Protein AF-A0A920RJD6-F1 (afdb_monomer)

Nearest PDB structures (foldseek):
  6iun-assembly2_A  TM=9.230E-01  e=9.326E-31  Cupriavidus necator H16
  7o1k-assembly1_A  TM=9.249E-01  e=5.250E-25  Mycobacterium tuberculosis H37Rv
  7o1k-assembly1_B  TM=8.890E-01  e=3.722E-25  Mycobacterium tuberculosis H37Rv
  7o4r-assembly1_B  TM=8.883E-01  e=5.560E-25  Mycobacterium tuberculosis H37Rv
  8oqs-assembly1_B  TM=8.920E-01  e=9.862E-25  Mycobacterium tuberculosis H37Rv

Mean predicted aligned error: 7.6 Å

pLDDT: mean 89.2, std 18.06, range [25.67, 98.81]

Structure (mmCIF, N/CA/C/O backbone):
data_AF-A0A920RJD6-F1
#
_entry.id   AF-A0A920RJD6-F1
#
loop_
_atom_site.group_PDB
_atom_site.id
_atom_site.type_symbol
_atom_site.label_atom_id
_atom_site.label_alt_id
_atom_site.label_comp_id
_atom_site.label_asym_id
_atom_site.label_entity_id
_atom_site.label_seq_id
_atom_site.pdbx_PDB_ins_code
_atom_site.Cartn_x
_atom_site.Cartn_y
_atom_site.Cartn_z
_atom_site.occupancy
_atom_site.B_iso_or_equiv
_atom_site.auth_seq_id
_atom_site.auth_comp_id
_atom_site.auth_asym_id
_atom_site.auth_atom_id
_atom_site.pdbx_PDB_model_num
ATOM 1 N N . MET A 1 1 ? 16.088 0.579 -26.380 1.00 77.88 1 MET A N 1
ATOM 2 C CA . MET A 1 1 ? 16.992 0.986 -27.480 1.00 77.88 1 MET A CA 1
ATOM 3 C C . MET A 1 1 ? 16.435 0.597 -28.848 1.00 77.88 1 MET A C 1
ATOM 5 O O . MET A 1 1 ? 16.202 1.497 -29.632 1.00 77.88 1 MET A O 1
ATOM 9 N N . ARG A 1 2 ? 16.043 -0.666 -29.091 1.00 91.25 2 ARG A N 1
ATOM 10 C CA . ARG A 1 2 ? 15.434 -1.117 -30.368 1.00 91.25 2 ARG A CA 1
ATOM 11 C C . ARG A 1 2 ? 14.303 -0.252 -30.956 1.00 91.25 2 ARG A C 1
ATOM 13 O O . ARG A 1 2 ? 14.226 -0.104 -32.166 1.00 91.25 2 ARG A O 1
ATOM 20 N N . ALA A 1 3 ? 13.413 0.295 -30.123 1.00 90.62 3 ALA A N 1
ATOM 21 C CA . ALA A 1 3 ? 12.348 1.183 -30.602 1.00 90.62 3 ALA A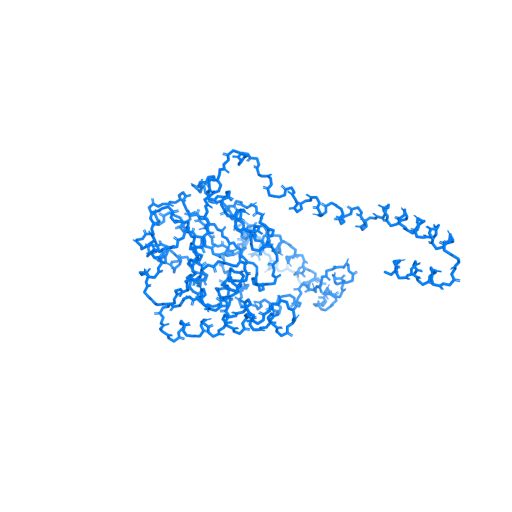 CA 1
ATOM 22 C C . ALA A 1 3 ? 12.900 2.513 -31.150 1.00 90.62 3 ALA A C 1
ATOM 24 O O . ALA A 1 3 ? 12.420 2.986 -32.170 1.00 90.62 3 ALA A O 1
ATOM 25 N N . LEU A 1 4 ? 13.939 3.070 -30.517 1.00 92.81 4 LEU A N 1
ATOM 26 C CA . LEU A 1 4 ? 14.611 4.288 -30.980 1.00 92.81 4 LEU A CA 1
ATOM 27 C C . LEU A 1 4 ? 15.362 4.031 -32.289 1.00 92.81 4 LEU A C 1
ATOM 29 O O . LEU A 1 4 ? 15.185 4.794 -33.227 1.00 92.81 4 LEU A O 1
ATOM 33 N N . GLU A 1 5 ? 16.089 2.911 -32.386 1.00 92.19 5 GLU A N 1
ATOM 34 C CA . GLU A 1 5 ? 16.733 2.467 -33.637 1.00 92.19 5 GLU A CA 1
ATOM 35 C C . GLU A 1 5 ? 15.710 2.357 -34.783 1.00 92.19 5 GLU A C 1
ATOM 37 O O . GLU A 1 5 ? 15.973 2.761 -35.913 1.00 92.19 5 GLU A O 1
ATOM 42 N N . SER A 1 6 ? 14.513 1.830 -34.494 1.00 93.69 6 SER A N 1
ATOM 43 C CA . SER A 1 6 ? 13.444 1.709 -35.489 1.00 93.69 6 SER A CA 1
ATOM 44 C C . SER A 1 6 ? 12.889 3.063 -35.934 1.00 93.69 6 SER A C 1
ATOM 46 O O . SER A 1 6 ? 12.559 3.215 -37.109 1.00 93.69 6 SER A O 1
ATOM 48 N N . ILE A 1 7 ? 12.780 4.029 -35.016 1.00 93.75 7 ILE A N 1
ATOM 49 C CA . ILE A 1 7 ? 12.338 5.399 -35.315 1.00 93.75 7 ILE A CA 1
ATOM 50 C C . ILE A 1 7 ? 13.398 6.122 -36.148 1.00 93.75 7 ILE A C 1
ATOM 52 O O . ILE A 1 7 ? 13.067 6.705 -37.173 1.00 93.75 7 ILE A O 1
ATOM 56 N N . GLU A 1 8 ? 14.667 6.042 -35.751 1.00 94.69 8 GLU A N 1
ATOM 57 C CA . GLU A 1 8 ? 15.791 6.659 -36.464 1.00 94.69 8 GLU A CA 1
ATOM 58 C C . GLU A 1 8 ? 15.904 6.139 -37.903 1.00 94.69 8 GLU A C 1
ATOM 60 O O . GLU A 1 8 ? 16.041 6.917 -38.851 1.00 94.69 8 GLU A O 1
ATOM 65 N N . TYR A 1 9 ? 15.739 4.828 -38.089 1.00 94.00 9 TYR A N 1
ATOM 66 C CA . TYR A 1 9 ? 15.661 4.239 -39.421 1.00 94.00 9 TYR A CA 1
ATOM 67 C C . TYR A 1 9 ? 14.462 4.781 -40.215 1.00 94.00 9 TYR A C 1
ATOM 69 O O . TYR A 1 9 ? 14.596 5.134 -41.382 1.00 94.00 9 TYR A O 1
ATOM 77 N N . GLY A 1 10 ? 13.294 4.907 -39.579 1.00 94.31 10 GLY A N 1
ATOM 78 C CA . GLY A 1 10 ? 12.094 5.451 -40.218 1.00 94.31 10 GLY A CA 1
ATOM 79 C C . GLY A 1 10 ? 12.218 6.918 -40.649 1.00 94.31 10 GLY A C 1
ATOM 80 O O . GLY A 1 10 ? 11.563 7.313 -41.606 1.00 94.31 10 GLY A O 1
ATOM 81 N N . LEU A 1 11 ? 13.064 7.715 -39.987 1.00 94.81 11 LEU A N 1
ATOM 82 C CA . LEU A 1 11 ? 13.327 9.112 -40.362 1.00 94.81 11 LEU A CA 1
ATOM 83 C C . LEU A 1 11 ? 14.226 9.252 -41.599 1.00 94.81 11 LEU A C 1
ATOM 85 O O . LEU A 1 11 ? 14.209 10.296 -42.247 1.00 94.81 11 LEU A O 1
ATOM 89 N N . SER A 1 12 ? 15.027 8.229 -41.904 1.00 93.38 12 SER A N 1
ATOM 90 C CA . SER A 1 12 ? 16.003 8.242 -43.002 1.00 93.38 12 SER A CA 1
ATOM 91 C C . SER A 1 12 ? 15.599 7.376 -44.201 1.00 93.38 12 SER A C 1
ATOM 93 O O . SER A 1 12 ? 16.137 7.563 -45.291 1.00 93.38 12 SER A O 1
ATOM 95 N N . ALA A 1 13 ? 14.651 6.454 -44.021 1.00 93.31 13 ALA A N 1
ATOM 96 C CA . ALA A 1 13 ? 14.151 5.556 -45.057 1.00 93.31 13 ALA A CA 1
ATOM 97 C C . ALA A 1 13 ? 12.818 6.031 -45.664 1.00 93.31 13 ALA A C 1
ATOM 99 O O . ALA A 1 13 ? 12.138 6.912 -45.134 1.00 93.31 13 ALA A O 1
ATOM 100 N N . SER A 1 14 ? 12.403 5.414 -46.775 1.00 96.50 14 SER A N 1
ATOM 101 C CA . SER A 1 14 ? 11.038 5.603 -47.279 1.00 96.50 14 SER A CA 1
ATOM 102 C C . SER A 1 14 ? 10.002 5.041 -46.296 1.00 96.50 14 SER A C 1
ATOM 104 O O . SER A 1 14 ? 10.291 4.146 -45.497 1.00 96.50 14 SER A O 1
ATOM 106 N N . PHE A 1 15 ? 8.756 5.513 -46.383 1.00 93.88 15 PHE A N 1
ATOM 107 C CA . PHE A 1 15 ? 7.671 5.046 -45.512 1.00 93.88 15 PHE A CA 1
ATOM 108 C C . PHE A 1 15 ? 7.494 3.515 -45.544 1.00 93.88 15 PHE A C 1
ATOM 110 O O . PHE A 1 15 ? 7.366 2.873 -44.501 1.00 93.88 15 PHE A O 1
ATOM 117 N N . GLU A 1 16 ? 7.548 2.906 -46.732 1.00 96.81 16 GLU A N 1
ATOM 118 C CA . GLU A 1 16 ? 7.411 1.452 -46.893 1.00 96.81 16 GLU A CA 1
ATOM 119 C C . GLU A 1 16 ? 8.583 0.668 -46.288 1.00 96.81 16 GLU A C 1
ATOM 121 O O . GLU A 1 16 ? 8.407 -0.439 -45.770 1.00 96.81 16 GLU A O 1
ATOM 126 N N . GLU A 1 17 ? 9.797 1.210 -46.354 1.00 95.50 17 GLU A N 1
ATOM 127 C CA . GLU A 1 17 ? 10.975 0.627 -45.707 1.00 95.50 17 GLU A CA 1
ATOM 128 C C . GLU A 1 17 ? 10.891 0.755 -44.188 1.00 95.50 17 GLU A C 1
ATOM 130 O O . GLU A 1 17 ? 11.138 -0.225 -43.482 1.00 95.50 17 GLU A O 1
ATOM 135 N N . GLY A 1 18 ? 10.457 1.915 -43.690 1.00 96.06 18 GLY A N 1
ATOM 136 C CA . GLY A 1 18 ? 10.203 2.151 -42.272 1.00 96.06 18 GLY A CA 1
ATOM 137 C C . GLY A 1 18 ? 9.220 1.135 -41.688 1.00 96.06 18 GLY A C 1
ATOM 138 O O . GLY A 1 18 ? 9.536 0.478 -40.695 1.00 96.06 18 GLY A O 1
ATOM 139 N N . LEU A 1 19 ? 8.078 0.915 -42.350 1.00 96.12 19 LEU A N 1
ATOM 140 C CA . LEU A 1 19 ? 7.088 -0.084 -41.927 1.00 96.12 19 LEU A CA 1
ATOM 141 C C . LEU A 1 19 ? 7.643 -1.515 -41.936 1.00 96.12 19 LEU A C 1
ATOM 143 O O . LEU A 1 19 ? 7.374 -2.301 -41.022 1.00 96.12 19 LEU A O 1
ATOM 147 N N . ARG A 1 20 ? 8.430 -1.881 -42.956 1.00 96.19 20 ARG A N 1
ATOM 148 C CA . ARG A 1 20 ? 9.066 -3.207 -43.019 1.00 96.19 20 ARG A CA 1
ATOM 149 C C . ARG A 1 20 ? 10.071 -3.405 -41.885 1.00 96.19 20 ARG A C 1
ATOM 151 O O . ARG A 1 20 ? 10.074 -4.471 -41.263 1.00 96.19 20 ARG A O 1
ATOM 158 N N . ASN A 1 21 ? 10.878 -2.390 -41.588 1.00 96.12 21 ASN A N 1
ATOM 159 C CA . ASN A 1 21 ? 11.820 -2.419 -40.474 1.00 96.12 21 ASN A CA 1
ATOM 160 C C . ASN A 1 21 ? 11.097 -2.517 -39.124 1.00 96.12 21 ASN A C 1
ATOM 162 O O . ASN A 1 21 ? 11.405 -3.407 -38.331 1.00 96.12 21 ASN A O 1
ATOM 166 N N . GLU A 1 22 ? 10.075 -1.691 -38.894 1.00 96.12 22 GLU A N 1
ATOM 167 C CA . GLU A 1 22 ? 9.270 -1.728 -37.669 1.00 96.12 22 GLU A CA 1
ATOM 168 C C . GLU A 1 22 ? 8.665 -3.121 -37.445 1.00 96.12 22 GLU A C 1
ATOM 170 O O . GLU A 1 22 ? 8.792 -3.706 -36.364 1.00 96.12 22 GLU A O 1
ATOM 175 N N . ARG A 1 23 ? 8.077 -3.713 -38.493 1.00 95.56 23 ARG A N 1
ATOM 176 C CA . ARG A 1 23 ? 7.534 -5.078 -38.462 1.00 95.56 23 ARG A CA 1
ATOM 177 C C . ARG A 1 23 ? 8.597 -6.098 -38.049 1.00 95.56 23 ARG A C 1
ATOM 179 O O . ARG A 1 23 ? 8.310 -6.977 -37.229 1.00 95.56 23 ARG A O 1
ATOM 186 N N . ALA A 1 24 ? 9.800 -6.012 -38.615 1.00 94.94 24 ALA A N 1
ATOM 187 C CA . ALA A 1 24 ? 10.898 -6.927 -38.316 1.00 94.94 24 ALA A CA 1
ATOM 188 C C . ALA A 1 24 ? 11.375 -6.782 -36.862 1.00 94.94 24 ALA A C 1
ATOM 190 O O . ALA A 1 24 ? 11.459 -7.780 -36.136 1.00 94.94 24 ALA A O 1
ATOM 191 N N . VAL A 1 25 ? 11.597 -5.545 -36.408 1.00 95.38 25 VAL A N 1
ATOM 192 C CA . VAL A 1 25 ? 11.991 -5.225 -35.028 1.00 95.38 25 VAL A CA 1
ATOM 193 C C . VAL A 1 25 ? 10.936 -5.722 -34.039 1.00 95.38 25 VAL A C 1
ATOM 195 O O . VAL A 1 25 ? 11.272 -6.412 -33.072 1.00 95.38 25 VAL A O 1
ATOM 198 N N . PHE A 1 26 ? 9.654 -5.462 -34.307 1.00 95.50 26 PHE A N 1
ATOM 199 C CA . PHE A 1 26 ? 8.541 -5.933 -33.485 1.00 95.50 26 PHE A CA 1
ATOM 200 C C . PHE A 1 26 ? 8.532 -7.460 -33.351 1.00 95.50 26 PHE A C 1
ATOM 202 O O . PHE A 1 26 ? 8.420 -7.988 -32.243 1.00 95.50 26 PHE A O 1
ATOM 209 N N . GLN A 1 27 ? 8.675 -8.197 -34.459 1.00 94.75 27 GLN A N 1
ATOM 210 C CA . GLN A 1 27 ? 8.683 -9.663 -34.418 1.00 94.75 27 GLN A CA 1
ATOM 211 C C . GLN A 1 27 ? 9.893 -10.220 -33.663 1.00 94.75 27 GLN A C 1
ATOM 213 O O . GLN A 1 27 ? 9.751 -11.225 -32.959 1.00 94.75 27 GLN A O 1
ATOM 218 N N . GLY A 1 28 ? 11.053 -9.567 -33.772 1.00 94.06 28 GLY A N 1
ATOM 219 C CA . GLY A 1 28 ? 12.241 -9.897 -32.988 1.00 94.06 28 GLY A CA 1
ATOM 220 C C . GLY A 1 28 ? 12.003 -9.707 -31.489 1.00 94.06 28 GLY A C 1
ATOM 221 O O . GLY A 1 28 ? 12.180 -10.643 -30.707 1.00 94.06 28 GLY A O 1
ATOM 222 N N . LEU A 1 29 ? 11.515 -8.529 -31.089 1.00 95.31 29 LEU A N 1
ATOM 223 C CA . LEU A 1 29 ? 11.207 -8.215 -29.692 1.00 95.31 29 LEU A CA 1
ATOM 224 C C . LEU A 1 29 ? 10.136 -9.141 -29.113 1.00 95.31 29 LEU A C 1
ATOM 226 O O . LEU A 1 29 ? 10.298 -9.639 -28.005 1.00 95.31 29 LEU A O 1
ATOM 230 N N . ARG A 1 30 ? 9.069 -9.443 -29.861 1.00 94.38 30 ARG A N 1
ATOM 231 C CA . ARG A 1 30 ? 7.966 -10.301 -29.396 1.00 94.38 30 ARG A CA 1
ATOM 232 C C . ARG A 1 30 ? 8.439 -11.679 -28.915 1.00 94.38 30 ARG A C 1
ATOM 234 O O . ARG A 1 30 ? 7.834 -12.244 -27.994 1.00 94.38 30 ARG A O 1
ATOM 241 N N . LYS A 1 31 ? 9.497 -12.210 -29.539 1.00 93.81 31 LYS A N 1
ATOM 242 C CA . LYS A 1 31 ? 10.099 -13.519 -29.243 1.00 93.81 31 LYS A CA 1
ATOM 243 C C . LYS A 1 31 ? 11.132 -13.482 -28.106 1.00 93.81 31 LYS A C 1
ATOM 245 O O . LYS A 1 31 ? 11.526 -14.549 -27.639 1.00 93.81 31 LYS A O 1
ATOM 250 N N . SER A 1 32 ? 11.558 -12.305 -27.641 1.00 95.19 32 SER A N 1
ATOM 251 C CA . SER A 1 32 ? 12.587 -12.191 -26.600 1.00 95.19 32 SER A CA 1
ATOM 252 C C . SER A 1 32 ? 12.123 -12.730 -25.240 1.00 95.19 32 SER A C 1
ATOM 254 O O . SER A 1 32 ? 10.923 -12.842 -24.957 1.00 95.19 32 SER A O 1
ATOM 256 N N . SER A 1 33 ? 13.075 -13.080 -24.369 1.00 95.06 33 SER A N 1
ATOM 257 C CA . SER A 1 33 ? 12.785 -13.472 -22.983 1.00 95.06 33 SER A CA 1
ATOM 258 C C . SER A 1 33 ? 12.146 -12.325 -22.202 1.00 95.06 33 SER A C 1
ATOM 260 O O . SER A 1 33 ? 11.140 -12.550 -21.535 1.00 95.06 33 SER A O 1
ATOM 262 N N . GLN A 1 34 ? 12.642 -11.095 -22.363 1.00 93.38 34 GLN A N 1
ATOM 263 C CA . GLN A 1 34 ? 12.105 -9.910 -21.692 1.00 93.38 34 GLN A CA 1
ATOM 264 C C . GLN A 1 34 ? 10.645 -9.662 -22.085 1.00 93.38 34 GLN A C 1
ATOM 266 O O . GLN A 1 34 ? 9.797 -9.453 -21.224 1.00 93.38 34 GLN A O 1
ATOM 271 N N . SER A 1 35 ? 10.315 -9.756 -23.378 1.00 95.31 35 SER A N 1
ATOM 272 C CA . SER A 1 35 ? 8.939 -9.555 -23.842 1.00 95.31 35 SER A CA 1
ATOM 273 C C . SER A 1 35 ? 7.995 -10.647 -23.327 1.00 95.31 35 SER A C 1
ATOM 275 O O . SER A 1 35 ? 6.858 -10.356 -22.960 1.00 95.31 35 SER A O 1
ATOM 277 N N . ARG A 1 36 ? 8.457 -11.904 -23.246 1.00 95.75 36 ARG A N 1
ATOM 278 C CA . ARG A 1 36 ? 7.692 -12.994 -22.615 1.00 95.75 36 ARG A CA 1
ATOM 279 C C . ARG A 1 36 ? 7.457 -12.736 -21.124 1.00 95.75 36 ARG A C 1
ATOM 281 O O . ARG A 1 36 ? 6.321 -12.871 -20.679 1.00 95.75 36 ARG A O 1
ATOM 288 N N . ALA A 1 37 ? 8.492 -12.333 -20.388 1.00 95.56 37 ALA A N 1
ATOM 289 C CA . ALA A 1 37 ? 8.414 -12.054 -18.955 1.00 95.56 37 ALA A CA 1
ATOM 290 C C . ALA A 1 37 ? 7.479 -10.873 -18.642 1.00 95.56 37 ALA A C 1
ATOM 292 O O . ALA A 1 37 ? 6.609 -10.994 -17.786 1.00 95.56 37 ALA A O 1
ATOM 293 N N . LEU A 1 38 ? 7.573 -9.770 -19.391 1.00 94.88 38 LEU A N 1
ATOM 294 C CA . LEU A 1 38 ? 6.698 -8.606 -19.204 1.00 94.88 38 LEU A CA 1
ATOM 295 C C . LEU A 1 38 ? 5.229 -8.923 -19.512 1.00 94.88 38 LEU A C 1
ATOM 297 O O . LEU A 1 38 ? 4.339 -8.483 -18.789 1.00 94.88 38 LEU A O 1
ATOM 301 N N . ARG A 1 39 ? 4.954 -9.736 -20.543 1.00 95.12 39 ARG A N 1
ATOM 302 C CA . ARG A 1 39 ? 3.589 -10.225 -20.796 1.00 95.12 39 ARG A CA 1
ATOM 303 C C . ARG A 1 39 ? 3.088 -11.109 -19.659 1.00 95.12 39 ARG A C 1
ATOM 305 O O . ARG A 1 39 ? 1.929 -10.990 -19.283 1.00 95.12 39 ARG A O 1
ATOM 312 N N . HIS A 1 40 ? 3.939 -11.980 -19.116 1.00 95.44 40 HIS A N 1
ATOM 313 C CA . HIS A 1 40 ? 3.581 -12.785 -17.951 1.00 95.44 40 HIS A CA 1
ATOM 314 C C . HIS A 1 40 ? 3.222 -11.897 -16.752 1.00 95.44 40 HIS A C 1
ATOM 316 O O . HIS A 1 40 ? 2.136 -12.066 -16.208 1.00 95.44 40 HIS A O 1
ATOM 322 N N . ALA A 1 41 ? 4.058 -10.910 -16.410 1.00 93.62 41 ALA A N 1
ATOM 323 C CA . ALA A 1 41 ? 3.786 -9.961 -15.327 1.00 93.62 41 ALA A CA 1
ATOM 324 C C . ALA A 1 41 ? 2.453 -9.221 -15.532 1.00 93.62 41 ALA A C 1
ATOM 326 O O . ALA A 1 41 ? 1.617 -9.177 -14.635 1.00 93.62 41 ALA A O 1
ATOM 327 N N . PHE A 1 42 ? 2.196 -8.742 -16.751 1.00 92.69 42 PHE A N 1
ATOM 328 C CA . PHE A 1 42 ? 0.940 -8.084 -17.111 1.00 92.69 42 PHE A CA 1
ATOM 329 C C . PHE A 1 42 ? -0.301 -8.970 -16.902 1.00 92.69 42 PHE A C 1
ATOM 331 O O . PHE A 1 42 ? -1.337 -8.499 -16.432 1.00 92.69 42 PHE A O 1
ATOM 338 N N . PHE A 1 43 ? -0.223 -10.260 -17.243 1.00 94.12 43 PHE A N 1
ATOM 339 C CA . PHE A 1 43 ? -1.322 -11.191 -16.982 1.00 94.12 43 PHE A CA 1
ATOM 340 C C . PHE A 1 43 ? -1.416 -11.587 -15.505 1.00 94.12 43 PHE A C 1
ATOM 342 O O . PHE A 1 43 ? -2.529 -11.739 -15.005 1.00 94.12 43 PHE A O 1
ATOM 349 N N . ALA A 1 44 ? -0.289 -11.704 -14.801 1.00 93.44 44 ALA A N 1
ATOM 350 C CA . ALA A 1 44 ? -0.246 -12.008 -13.373 1.00 93.44 44 ALA A CA 1
ATOM 351 C C . ALA A 1 44 ? -0.913 -10.903 -12.537 1.00 93.44 44 ALA A C 1
ATOM 353 O O . ALA A 1 44 ? -1.761 -11.206 -11.701 1.00 93.44 44 ALA A O 1
ATOM 354 N N . GLU A 1 45 ? -0.639 -9.628 -12.834 1.00 90.81 45 GLU A N 1
ATOM 355 C CA . GLU A 1 45 ? -1.289 -8.481 -12.176 1.00 90.81 45 GLU A CA 1
ATOM 356 C C . GLU A 1 45 ? -2.817 -8.490 -12.334 1.00 90.81 45 GLU A C 1
ATOM 358 O O . GLU A 1 45 ? -3.546 -8.045 -11.454 1.00 90.81 45 GLU A O 1
ATOM 363 N N . ARG A 1 46 ? -3.334 -9.028 -13.441 1.00 87.81 46 ARG A N 1
ATOM 364 C CA . ARG A 1 46 ? -4.784 -9.167 -13.661 1.00 87.81 46 ARG A CA 1
ATOM 365 C C . ARG A 1 46 ? -5.366 -10.411 -13.011 1.00 87.81 46 ARG A C 1
ATOM 367 O O . ARG A 1 46 ? -6.534 -10.414 -12.628 1.00 87.81 46 ARG A O 1
ATOM 374 N N . ALA A 1 47 ? -4.580 -11.480 -12.948 1.00 90.94 47 ALA A N 1
ATOM 375 C CA . ALA A 1 47 ? -4.988 -12.735 -12.343 1.00 90.94 47 ALA A CA 1
ATOM 376 C C . ALA A 1 47 ? -5.087 -12.616 -10.819 1.00 90.94 47 ALA A C 1
ATOM 378 O O . ALA A 1 47 ? -5.982 -13.218 -10.240 1.00 90.94 47 ALA A O 1
ATOM 379 N N . VAL A 1 48 ? -4.237 -11.804 -10.181 1.00 89.69 48 VAL A N 1
ATOM 380 C CA . VAL A 1 48 ? -4.178 -11.716 -8.712 1.00 89.69 48 VAL A CA 1
ATOM 381 C C . VAL A 1 48 ? -5.469 -11.200 -8.069 1.00 89.69 48 VAL A C 1
ATOM 383 O O . VAL A 1 48 ? -5.799 -11.582 -6.953 1.00 89.69 48 VAL A O 1
ATOM 386 N N . ALA A 1 49 ? -6.254 -10.402 -8.799 1.00 81.56 49 ALA A N 1
ATOM 387 C CA . ALA A 1 49 ? -7.556 -9.922 -8.340 1.00 81.56 49 ALA A CA 1
ATOM 388 C C . ALA A 1 49 ? -8.685 -10.969 -8.468 1.00 81.56 49 ALA A C 1
ATOM 390 O O . ALA A 1 49 ? -9.801 -10.716 -8.017 1.00 81.56 49 ALA A O 1
ATOM 391 N N . LYS A 1 50 ? -8.432 -12.115 -9.117 1.00 86.94 50 LYS A N 1
ATOM 392 C CA . LYS A 1 50 ? -9.405 -13.197 -9.323 1.00 86.94 50 LYS A CA 1
ATOM 393 C C . LYS A 1 50 ? -9.166 -14.295 -8.295 1.00 86.94 50 LYS A C 1
ATOM 395 O O . LYS A 1 50 ? -8.425 -15.242 -8.549 1.00 86.94 50 LYS A O 1
ATOM 400 N N . ILE A 1 51 ? -9.785 -14.146 -7.131 1.00 88.06 51 ILE A N 1
ATOM 401 C CA . ILE A 1 51 ? -9.607 -15.080 -6.019 1.00 88.06 51 ILE A CA 1
ATOM 402 C C . ILE A 1 51 ? -10.695 -16.156 -6.072 1.00 88.06 51 ILE A C 1
ATOM 404 O O . ILE A 1 51 ? -11.875 -15.797 -6.034 1.00 88.06 51 ILE A O 1
ATOM 408 N N . PRO A 1 52 ? -10.322 -17.449 -6.131 1.00 85.75 52 PRO A N 1
ATOM 409 C CA . PRO A 1 52 ? -11.288 -18.538 -6.062 1.00 85.75 52 PRO A CA 1
ATOM 410 C C . PRO A 1 52 ? -12.142 -18.457 -4.791 1.00 85.75 52 PRO A C 1
ATOM 412 O O . PRO A 1 52 ? -11.605 -18.290 -3.694 1.00 85.75 52 PRO A O 1
ATOM 415 N N . GLY A 1 53 ? -13.460 -18.590 -4.927 1.00 83.75 53 GLY A N 1
ATOM 416 C CA . GLY A 1 53 ? -14.409 -18.534 -3.810 1.00 83.75 53 GLY A CA 1
ATOM 417 C C . GLY A 1 53 ? -14.912 -17.131 -3.449 1.00 83.75 53 GLY A C 1
ATOM 418 O O . GLY A 1 53 ? -15.668 -17.000 -2.487 1.00 83.75 53 GLY A O 1
ATOM 419 N N . LEU A 1 54 ? -14.519 -16.089 -4.194 1.00 88.31 54 LEU A N 1
ATOM 420 C CA . LEU A 1 54 ? -15.051 -14.722 -4.064 1.00 88.31 54 LEU A CA 1
ATOM 421 C C . LEU A 1 54 ? -15.910 -14.284 -5.264 1.00 88.31 54 LEU A C 1
ATOM 423 O O . LEU A 1 54 ? -16.293 -13.120 -5.344 1.00 88.31 54 LEU A O 1
ATOM 427 N N . GLU A 1 55 ? -16.222 -15.179 -6.206 1.00 82.44 55 GLU A N 1
ATOM 428 C CA . GLU A 1 55 ? -16.845 -14.833 -7.494 1.00 82.44 55 GLU A CA 1
ATOM 429 C C . GLU A 1 55 ? -18.231 -14.186 -7.350 1.00 82.44 55 GLU A C 1
ATOM 431 O O . GLU A 1 55 ? -18.584 -13.320 -8.146 1.00 82.44 55 GLU A O 1
ATOM 436 N N . ASN A 1 56 ? -18.991 -14.584 -6.327 1.00 83.88 56 ASN A N 1
ATOM 437 C CA . ASN A 1 56 ? -20.344 -14.087 -6.053 1.00 83.88 56 ASN A CA 1
ATOM 438 C C . ASN A 1 56 ? -20.402 -13.162 -4.828 1.00 83.88 56 ASN A C 1
ATOM 440 O O . ASN A 1 56 ? -21.482 -12.862 -4.323 1.00 83.88 56 ASN A O 1
ATOM 444 N N . THR A 1 57 ? -19.247 -12.737 -4.314 1.00 90.44 57 THR A N 1
ATOM 445 C CA . THR A 1 57 ? -19.186 -11.888 -3.128 1.00 90.44 57 THR A CA 1
ATOM 446 C C . THR A 1 57 ? -19.196 -10.424 -3.540 1.00 90.44 57 THR A C 1
ATOM 448 O O . THR A 1 57 ? -18.275 -9.941 -4.200 1.00 90.44 57 THR A O 1
ATOM 451 N N . HIS A 1 58 ? -20.228 -9.697 -3.120 1.00 90.44 58 HIS A N 1
ATOM 452 C CA . HIS A 1 58 ? -20.331 -8.267 -3.382 1.00 90.44 58 HIS A CA 1
ATOM 453 C C . HIS A 1 58 ? -19.483 -7.471 -2.373 1.00 90.44 58 HIS A C 1
ATOM 455 O O . HIS A 1 58 ? -19.641 -7.674 -1.166 1.00 90.44 58 HIS A O 1
ATOM 461 N N . PRO A 1 59 ? -18.572 -6.591 -2.834 1.00 93.75 59 PRO A N 1
ATOM 462 C CA . PRO A 1 59 ? -17.860 -5.683 -1.944 1.00 93.75 59 PRO A CA 1
ATOM 463 C C . PRO A 1 59 ? -18.833 -4.665 -1.336 1.00 93.75 59 PRO A C 1
ATOM 465 O O . PRO A 1 59 ? -19.805 -4.275 -1.982 1.00 93.75 59 PRO A O 1
ATOM 468 N N . ARG A 1 60 ? -18.548 -4.219 -0.112 1.00 93.44 60 ARG A N 1
ATOM 469 C CA . ARG A 1 60 ? -19.194 -3.050 0.488 1.00 93.44 60 ARG A CA 1
ATOM 470 C C . ARG A 1 60 ? -18.657 -1.789 -0.191 1.00 93.44 60 ARG A C 1
ATOM 472 O O . ARG A 1 60 ? -17.485 -1.734 -0.576 1.00 93.44 60 ARG A O 1
ATOM 479 N N . ASP A 1 61 ? -19.509 -0.783 -0.325 1.00 93.62 61 ASP A N 1
ATOM 480 C CA . ASP A 1 61 ? -19.061 0.532 -0.762 1.00 93.62 61 ASP A CA 1
ATOM 481 C C . ASP A 1 61 ? -18.271 1.203 0.366 1.00 93.62 61 ASP A C 1
ATOM 483 O O . ASP A 1 61 ? -18.613 1.091 1.539 1.00 93.62 61 ASP A O 1
ATOM 487 N N . ILE A 1 62 ? -17.171 1.857 -0.005 1.00 96.88 62 ILE A N 1
ATOM 488 C CA . ILE A 1 62 ? -16.347 2.656 0.904 1.00 96.88 62 ILE A CA 1
ATOM 489 C C . ILE A 1 62 ? -16.239 4.043 0.297 1.00 96.88 62 ILE A C 1
ATOM 491 O O . ILE A 1 62 ? -15.826 4.179 -0.855 1.00 96.88 62 ILE A O 1
ATOM 495 N N . GLN A 1 63 ? -16.537 5.079 1.060 1.00 97.69 63 GLN A N 1
ATOM 496 C CA . GLN A 1 63 ? -16.310 6.463 0.664 1.00 97.69 63 GLN A CA 1
ATOM 497 C C . GLN A 1 63 ? -15.619 7.281 1.764 1.00 97.69 63 GLN A C 1
ATOM 499 O O . GLN A 1 63 ? -14.883 8.219 1.444 1.00 97.69 63 GLN A O 1
ATOM 504 N N . HIS A 1 64 ? -15.789 6.897 3.025 1.00 98.12 64 HIS A N 1
ATOM 505 C CA . HIS A 1 64 ? -15.239 7.517 4.220 1.00 98.12 64 HIS A CA 1
ATOM 506 C C . HIS A 1 64 ? -14.236 6.582 4.895 1.00 98.12 64 HIS A C 1
ATOM 508 O O . HIS A 1 64 ? -14.575 5.492 5.357 1.00 98.12 64 HIS A O 1
ATOM 514 N N . LEU A 1 65 ? -12.984 7.030 4.964 1.00 98.19 65 LEU A N 1
ATOM 515 C CA . LEU A 1 65 ? -11.892 6.306 5.596 1.00 98.19 65 LEU A CA 1
ATOM 516 C C . LEU A 1 65 ? -11.467 6.950 6.907 1.00 98.19 65 LEU A C 1
ATOM 518 O O . LEU A 1 65 ? -11.259 8.160 6.971 1.00 98.19 65 LEU A O 1
ATOM 522 N N . GLY A 1 66 ? -11.254 6.110 7.913 1.00 98.44 66 GLY A N 1
ATOM 523 C CA . GLY A 1 66 ? -10.499 6.446 9.111 1.00 98.44 66 GLY A CA 1
ATOM 524 C C . GLY A 1 66 ? -9.037 6.034 8.957 1.00 98.44 66 GLY A C 1
ATOM 525 O O . GLY A 1 66 ? -8.739 4.973 8.410 1.00 98.44 66 GLY A O 1
ATOM 526 N N . ILE A 1 67 ? -8.110 6.847 9.448 1.00 98.56 67 ILE A N 1
ATOM 527 C CA . ILE A 1 67 ? -6.693 6.492 9.564 1.00 98.56 67 ILE A CA 1
ATOM 528 C C . ILE A 1 67 ? -6.256 6.784 10.992 1.00 98.56 67 ILE A C 1
ATOM 530 O O . ILE A 1 67 ? -6.392 7.915 11.448 1.00 98.56 67 ILE A O 1
ATOM 534 N N . VAL A 1 68 ? -5.728 5.784 11.693 1.00 98.38 68 VAL A N 1
ATOM 535 C CA . VAL A 1 68 ? -5.260 5.944 13.077 1.00 98.38 68 VAL A CA 1
ATOM 536 C C . VAL A 1 68 ? -3.741 5.991 13.096 1.00 98.38 68 VAL A C 1
ATOM 538 O O . VAL A 1 68 ? -3.084 5.007 12.762 1.00 98.38 68 VAL A O 1
ATOM 541 N N . GLY A 1 69 ? -3.188 7.131 13.505 1.00 97.31 69 GLY A N 1
ATOM 542 C CA . GLY A 1 69 ? -1.756 7.409 13.473 1.00 97.31 69 GLY A CA 1
ATOM 543 C C . GLY A 1 69 ? -1.341 8.156 12.205 1.00 97.31 69 GLY A C 1
ATOM 544 O O . GLY A 1 69 ? -1.507 7.684 11.087 1.00 97.31 69 GLY A O 1
ATOM 545 N N . GLY A 1 70 ? -0.753 9.331 12.387 1.00 94.00 70 GLY A N 1
ATOM 546 C CA . GLY A 1 70 ? -0.283 10.275 11.373 1.00 94.00 70 GLY A CA 1
ATOM 547 C C . GLY A 1 70 ? 1.239 10.336 11.260 1.00 94.00 70 GLY A C 1
ATOM 548 O O . GLY A 1 70 ? 1.807 11.371 10.909 1.00 94.00 70 GLY A O 1
ATOM 549 N N . GLY A 1 71 ? 1.911 9.213 11.530 1.00 94.12 71 GLY A N 1
ATOM 550 C CA . GLY A 1 71 ? 3.309 9.009 11.153 1.00 94.12 71 GLY A CA 1
ATOM 551 C C . GLY A 1 71 ? 3.490 8.887 9.633 1.00 94.12 71 GLY A C 1
ATOM 552 O O . GLY A 1 71 ? 2.561 9.082 8.849 1.00 94.12 71 GLY A O 1
ATOM 553 N N . THR A 1 72 ? 4.691 8.505 9.192 1.00 93.44 72 THR A N 1
ATOM 554 C CA . THR A 1 72 ? 5.043 8.410 7.760 1.00 93.44 72 THR A CA 1
ATOM 555 C C . THR A 1 72 ? 4.057 7.563 6.948 1.00 93.44 72 THR A C 1
ATOM 557 O O . THR A 1 72 ? 3.633 7.978 5.869 1.00 93.44 72 THR A O 1
ATOM 560 N N . MET A 1 73 ? 3.669 6.391 7.467 1.00 95.38 73 MET A N 1
ATOM 561 C CA . MET A 1 73 ? 2.735 5.493 6.781 1.00 95.38 73 MET A CA 1
ATOM 562 C C . MET A 1 73 ? 1.318 6.058 6.749 1.00 95.38 73 MET A C 1
ATOM 564 O O . MET A 1 73 ? 0.726 6.112 5.675 1.00 95.38 73 MET A O 1
ATOM 568 N N . GLY A 1 74 ? 0.804 6.546 7.881 1.00 97.44 74 GLY A N 1
ATOM 569 C CA . GLY A 1 74 ? -0.526 7.154 7.952 1.00 97.44 74 GLY A CA 1
ATOM 570 C C . GLY A 1 74 ? -0.689 8.345 7.010 1.00 97.44 74 GLY A C 1
ATOM 571 O O . GLY A 1 74 ? -1.655 8.403 6.252 1.00 97.44 74 GLY A O 1
ATOM 572 N N . ILE A 1 75 ? 0.309 9.237 6.961 1.00 98.12 75 ILE A N 1
ATOM 573 C CA . ILE A 1 75 ? 0.350 10.349 5.999 1.00 98.12 75 ILE A CA 1
ATOM 574 C C . ILE A 1 75 ? 0.320 9.818 4.560 1.00 98.12 75 ILE A C 1
ATOM 576 O O . ILE A 1 75 ? -0.482 10.276 3.746 1.00 98.12 75 ILE A O 1
ATOM 580 N N . GLY A 1 76 ? 1.165 8.839 4.227 1.00 97.62 76 GLY A N 1
ATOM 581 C CA . GLY A 1 76 ? 1.222 8.273 2.878 1.00 97.62 76 GLY A CA 1
ATOM 582 C C . GLY A 1 76 ? -0.085 7.598 2.447 1.00 97.62 76 GLY A C 1
ATOM 583 O O . GLY A 1 76 ? -0.520 7.764 1.303 1.00 97.62 76 GLY A O 1
ATOM 584 N N . ILE A 1 77 ? -0.739 6.875 3.359 1.00 98.44 77 ILE A N 1
ATOM 585 C CA . ILE A 1 77 ? -2.037 6.222 3.133 1.00 98.44 77 ILE A CA 1
ATOM 586 C C . ILE A 1 77 ? -3.133 7.279 2.943 1.00 98.44 77 ILE A C 1
ATOM 588 O O . ILE A 1 77 ? -3.902 7.188 1.984 1.00 98.44 77 ILE A O 1
ATOM 592 N N . ALA A 1 78 ? -3.156 8.329 3.769 1.00 98.38 78 ALA A N 1
ATOM 593 C CA . ALA A 1 78 ? -4.099 9.440 3.638 1.00 98.38 78 ALA A CA 1
ATOM 594 C C . ALA A 1 78 ? -3.960 10.146 2.284 1.00 98.38 78 ALA A C 1
ATOM 596 O O . ALA A 1 78 ? -4.954 10.379 1.598 1.00 98.38 78 ALA A O 1
ATOM 597 N N . VAL A 1 79 ? -2.725 10.415 1.843 1.00 97.94 79 VAL A N 1
ATOM 598 C CA . VAL A 1 79 ? -2.452 10.997 0.520 1.00 97.94 79 VAL A CA 1
ATOM 599 C C . VAL A 1 79 ? -2.959 10.083 -0.603 1.00 97.94 79 VAL A C 1
ATOM 601 O O . VAL A 1 79 ? -3.557 10.581 -1.558 1.00 97.94 79 VAL A O 1
ATOM 604 N N . CYS A 1 80 ? -2.782 8.757 -0.502 1.00 97.31 80 CYS A N 1
ATOM 605 C CA . CYS A 1 80 ? -3.350 7.814 -1.478 1.00 97.31 80 CYS A CA 1
ATOM 606 C C . CYS A 1 80 ? -4.875 7.937 -1.556 1.00 97.31 80 CYS A C 1
ATOM 608 O O . CYS A 1 80 ? -5.428 8.084 -2.646 1.00 97.31 80 CYS A O 1
ATOM 610 N N . ALA A 1 81 ? -5.541 7.878 -0.403 1.00 98.19 81 ALA A N 1
ATOM 611 C CA . ALA A 1 81 ? -6.995 7.883 -0.313 1.00 98.19 81 ALA A CA 1
ATOM 612 C C . ALA A 1 81 ? -7.593 9.211 -0.811 1.00 98.19 81 ALA A C 1
ATOM 614 O O . ALA A 1 81 ? -8.498 9.217 -1.645 1.00 98.19 81 ALA A O 1
ATOM 615 N N . LEU A 1 82 ? -7.035 10.350 -0.400 1.00 98.19 82 LEU A N 1
ATOM 616 C CA . LEU A 1 82 ? -7.514 11.665 -0.830 1.00 98.19 82 LEU A CA 1
ATOM 617 C C . LEU A 1 82 ? -7.378 11.877 -2.343 1.00 98.19 82 LEU A C 1
ATOM 619 O O . LEU A 1 82 ? -8.296 12.420 -2.969 1.00 98.19 82 LEU A O 1
ATOM 623 N N . LYS A 1 83 ? -6.270 11.416 -2.943 1.00 95.94 83 LYS A N 1
ATOM 624 C CA . LYS A 1 83 ? -6.057 11.454 -4.400 1.00 95.94 83 LYS A CA 1
ATOM 625 C C . LYS A 1 83 ? -7.034 10.565 -5.162 1.00 95.94 83 LYS A C 1
ATOM 627 O O . LYS A 1 83 ? -7.434 10.923 -6.263 1.00 95.94 83 LYS A O 1
ATOM 632 N N . ALA A 1 84 ? -7.431 9.441 -4.575 1.00 96.25 84 ALA A N 1
ATOM 633 C CA . ALA A 1 84 ? -8.443 8.548 -5.132 1.00 96.25 84 ALA A CA 1
ATOM 634 C C . ALA A 1 84 ? -9.891 9.027 -4.887 1.00 96.25 84 ALA A C 1
ATOM 636 O O . ALA A 1 84 ? -10.840 8.339 -5.260 1.00 96.25 84 ALA A O 1
ATOM 637 N N . GLY A 1 85 ? -10.077 10.207 -4.278 1.00 96.94 85 GLY A N 1
ATOM 638 C CA . GLY A 1 85 ? -11.390 10.834 -4.107 1.00 96.94 85 GLY A CA 1
ATOM 639 C C . GLY A 1 85 ? -12.153 10.414 -2.850 1.00 96.94 85 GLY A C 1
ATOM 640 O O . GLY A 1 85 ? -13.335 10.732 -2.736 1.00 96.94 85 GLY A O 1
ATOM 641 N N . PHE A 1 86 ? -11.510 9.723 -1.909 1.00 98.38 86 PHE A N 1
ATOM 642 C CA . PHE A 1 86 ? -12.135 9.363 -0.638 1.00 98.38 86 PHE A CA 1
ATOM 643 C C . PHE A 1 86 ? -12.194 10.553 0.330 1.00 98.38 86 PHE A C 1
ATOM 645 O O . PHE A 1 86 ? -11.371 11.472 0.257 1.00 98.38 86 PHE A O 1
ATOM 652 N N . ASN A 1 87 ? -13.160 10.506 1.246 1.00 98.31 87 ASN A N 1
ATOM 653 C CA . ASN A 1 87 ? -13.189 11.330 2.450 1.00 98.31 87 ASN A CA 1
ATOM 654 C C . ASN A 1 87 ? -12.292 10.678 3.501 1.00 98.31 87 ASN A C 1
ATOM 656 O O . ASN A 1 87 ? -12.383 9.469 3.704 1.00 98.31 87 ASN A O 1
ATOM 660 N N . VAL A 1 88 ? -11.415 11.448 4.141 1.00 98.50 88 VAL A N 1
ATOM 661 C CA . VAL A 1 88 ? -10.438 10.909 5.093 1.00 98.50 88 VAL A CA 1
ATOM 662 C C . VAL A 1 88 ? -10.540 11.650 6.412 1.00 98.50 88 VAL A C 1
ATOM 664 O O . VAL A 1 88 ? -10.428 12.875 6.460 1.00 98.50 88 VAL A O 1
ATOM 667 N N . VAL A 1 89 ? -10.690 10.878 7.478 1.00 98.12 89 VAL A N 1
ATOM 668 C CA . VAL A 1 89 ? -10.552 11.321 8.858 1.00 98.12 89 VAL A CA 1
ATOM 669 C C . VAL A 1 89 ? -9.281 10.697 9.420 1.00 98.12 89 VAL A C 1
ATOM 671 O O . VAL A 1 89 ? -9.133 9.477 9.406 1.00 98.12 89 VAL A O 1
ATOM 674 N N . LEU A 1 90 ? -8.349 11.521 9.894 1.00 98.38 90 LEU A N 1
ATOM 675 C CA . LEU A 1 90 ? -7.128 11.053 10.542 1.00 98.38 90 LEU A CA 1
ATOM 676 C C . LEU A 1 90 ? -7.182 11.333 12.042 1.00 98.38 90 LEU A C 1
ATOM 678 O O . LEU A 1 90 ? -7.327 12.482 12.457 1.00 98.38 90 LEU A O 1
ATOM 682 N N . LEU A 1 91 ? -7.025 10.279 12.833 1.00 98.19 91 LEU A N 1
ATOM 683 C CA . LEU A 1 91 ? -6.999 10.321 14.286 1.00 98.19 91 LEU A CA 1
ATOM 684 C C . LEU A 1 91 ? -5.554 10.294 14.796 1.00 98.19 91 LEU A C 1
ATOM 686 O O . LEU A 1 91 ? -4.754 9.439 14.402 1.00 98.19 91 LEU A O 1
ATOM 690 N N . GLU A 1 92 ? -5.240 11.210 15.705 1.00 97.38 92 GLU A N 1
ATOM 691 C CA . GLU A 1 92 ? -3.963 11.295 16.417 1.00 97.38 92 GLU A CA 1
ATOM 692 C C . GLU A 1 92 ? -4.172 11.431 17.925 1.00 97.38 92 GLU A C 1
ATOM 694 O O . GLU A 1 92 ? -5.251 11.780 18.383 1.00 97.38 92 GLU A O 1
ATOM 699 N N . ARG A 1 93 ? -3.136 11.181 18.731 1.00 94.88 93 ARG A N 1
ATOM 700 C CA . ARG A 1 93 ? -3.295 11.232 20.201 1.00 94.88 93 ARG A CA 1
ATOM 701 C C . ARG A 1 93 ? -3.341 12.653 20.749 1.00 94.88 93 ARG A C 1
ATOM 703 O O . ARG A 1 93 ? -3.936 12.901 21.792 1.00 94.88 93 ARG A O 1
ATOM 710 N N . THR A 1 94 ? -2.653 13.583 20.090 1.00 96.56 94 THR A N 1
ATOM 711 C CA . THR A 1 94 ? -2.525 14.971 20.545 1.00 96.56 94 THR A CA 1
ATOM 712 C C . THR A 1 94 ? -2.813 15.949 19.417 1.00 96.56 94 THR A C 1
ATOM 714 O O . THR A 1 94 ? -2.527 15.679 18.251 1.00 96.56 94 THR A O 1
ATOM 717 N N . LEU A 1 95 ? -3.313 17.142 19.760 1.00 96.12 95 LEU A N 1
ATOM 718 C CA . LEU A 1 95 ? -3.581 18.196 18.773 1.00 96.12 95 LEU A CA 1
ATOM 719 C C . LEU A 1 95 ? -2.312 18.593 18.001 1.00 96.12 95 LEU A C 1
ATOM 721 O O . LEU A 1 95 ? -2.373 18.902 16.814 1.00 96.12 95 LEU A O 1
ATOM 725 N N . ALA A 1 96 ? -1.149 18.539 18.657 1.00 97.06 96 ALA A N 1
ATOM 726 C CA . ALA A 1 96 ? 0.137 18.815 18.026 1.00 97.06 96 ALA A CA 1
ATOM 727 C C . ALA A 1 96 ? 0.548 17.728 17.015 1.00 97.06 96 ALA A C 1
ATOM 729 O O . ALA A 1 96 ? 1.079 18.049 15.953 1.00 97.06 96 ALA A O 1
ATOM 730 N N . GLU A 1 97 ? 0.327 16.445 17.320 1.00 96.94 97 GLU A N 1
ATOM 731 C CA . GLU A 1 97 ? 0.512 15.343 16.361 1.00 96.94 97 GLU A CA 1
ATOM 732 C C . GLU A 1 97 ? -0.482 15.450 15.199 1.00 96.94 97 GLU A C 1
ATOM 734 O O . GLU A 1 97 ? -0.061 15.409 14.045 1.00 96.94 97 GLU A O 1
ATOM 739 N N . SER A 1 98 ? -1.759 15.711 15.490 1.00 97.06 98 SER A N 1
ATOM 740 C CA . SER A 1 98 ? -2.823 15.894 14.493 1.00 97.06 98 SER A CA 1
ATOM 741 C C . SER A 1 98 ? -2.504 17.028 13.507 1.00 97.06 98 SER A C 1
ATOM 743 O O . SER A 1 98 ? -2.543 16.841 12.288 1.00 97.06 98 SER A O 1
ATOM 745 N N . ALA A 1 99 ? -2.062 18.188 14.009 1.00 97.19 99 ALA A N 1
ATOM 746 C CA . ALA A 1 99 ? -1.647 19.315 13.173 1.00 97.19 99 ALA A CA 1
ATOM 747 C C . ALA A 1 99 ? -0.418 18.990 12.305 1.00 97.19 99 ALA A C 1
ATOM 749 O O . ALA A 1 99 ? -0.369 19.373 11.132 1.00 97.19 99 ALA A O 1
ATOM 750 N N . ARG A 1 100 ? 0.566 18.255 12.847 1.00 97.69 100 ARG A N 1
ATOM 751 C CA . ARG A 1 100 ? 1.734 17.794 12.076 1.00 97.69 100 ARG A CA 1
ATOM 752 C C . ARG A 1 100 ? 1.336 16.812 10.978 1.00 97.69 100 ARG A C 1
ATOM 754 O O . ARG A 1 100 ? 1.815 16.952 9.855 1.00 97.69 100 ARG A O 1
ATOM 761 N N . ALA A 1 101 ? 0.452 15.864 11.278 1.00 97.69 101 ALA A N 1
ATOM 762 C CA . ALA A 1 101 ? -0.065 14.909 10.306 1.00 97.69 101 ALA A CA 1
ATOM 763 C C . ALA A 1 101 ? -0.811 15.626 9.173 1.00 97.69 101 ALA A C 1
ATOM 765 O O . ALA A 1 101 ? -0.529 15.382 8.000 1.00 97.69 101 ALA A O 1
ATOM 766 N N . ARG A 1 102 ? -1.685 16.587 9.512 1.00 98.12 102 ARG A N 1
ATOM 767 C CA . ARG A 1 102 ? -2.381 17.431 8.532 1.00 98.12 102 ARG A CA 1
ATOM 768 C C . ARG A 1 102 ? -1.398 18.151 7.611 1.00 98.12 102 ARG A C 1
ATOM 770 O O . ARG A 1 102 ? -1.525 18.050 6.394 1.00 98.12 102 ARG A O 1
ATOM 777 N N . ALA A 1 103 ? -0.400 18.831 8.177 1.00 97.75 103 ALA A N 1
ATOM 778 C CA . ALA A 1 103 ? 0.617 19.534 7.397 1.00 97.75 103 ALA A CA 1
ATOM 779 C C . ALA A 1 103 ? 1.411 18.579 6.486 1.00 97.75 103 ALA A C 1
ATOM 781 O O . ALA A 1 103 ? 1.663 18.898 5.326 1.00 97.75 103 ALA A O 1
ATOM 782 N N . GLY A 1 104 ? 1.758 17.387 6.982 1.00 97.75 104 GLY A N 1
ATOM 783 C CA . GLY A 1 104 ? 2.437 16.355 6.199 1.00 97.75 104 GLY A CA 1
ATOM 784 C C . GLY A 1 104 ? 1.603 15.839 5.023 1.00 97.75 104 GLY A C 1
ATOM 785 O O . GLY A 1 104 ? 2.136 15.658 3.929 1.00 97.75 104 GLY A O 1
ATOM 786 N N . ILE A 1 105 ? 0.294 15.654 5.213 1.00 98.12 105 ILE A N 1
ATOM 787 C CA . ILE A 1 105 ? -0.628 15.257 4.138 1.00 98.12 105 ILE A CA 1
ATOM 788 C C . ILE A 1 105 ? -0.760 16.367 3.098 1.00 98.12 105 ILE A C 1
ATOM 790 O O . ILE A 1 105 ? -0.661 16.093 1.903 1.00 98.12 105 ILE A O 1
ATOM 794 N N . GLU A 1 106 ? -0.948 17.616 3.532 1.00 97.00 106 GLU A N 1
ATOM 795 C CA . GLU A 1 106 ? -1.043 18.762 2.623 1.00 97.00 106 GLU A CA 1
ATOM 796 C C . GLU A 1 106 ? 0.244 18.929 1.802 1.00 97.00 106 GLU A C 1
ATOM 798 O O . GLU A 1 106 ? 0.173 19.067 0.582 1.00 97.00 106 GLU A O 1
ATOM 803 N N . ALA A 1 107 ? 1.418 18.806 2.427 1.00 96.38 107 ALA A N 1
ATOM 804 C CA . ALA A 1 107 ? 2.700 18.816 1.722 1.00 96.38 107 ALA A CA 1
ATOM 805 C C . ALA A 1 107 ? 2.838 17.634 0.743 1.00 96.38 107 ALA A C 1
ATOM 807 O O . ALA A 1 107 ? 3.314 17.796 -0.381 1.00 96.38 107 ALA A O 1
ATOM 808 N N . GLY A 1 108 ? 2.383 16.443 1.142 1.00 95.69 108 GLY A N 1
ATOM 809 C CA . GLY A 1 108 ? 2.373 15.259 0.286 1.00 95.69 108 GLY A CA 1
ATOM 810 C C . GLY A 1 108 ? 1.504 15.432 -0.961 1.00 95.69 108 GLY A C 1
ATOM 811 O O . GLY A 1 108 ? 1.916 15.028 -2.047 1.00 95.69 108 GLY A O 1
ATOM 812 N N . LEU A 1 109 ? 0.332 16.060 -0.828 1.00 96.38 109 LEU A N 1
ATOM 813 C CA . LEU A 1 109 ? -0.543 16.407 -1.953 1.00 96.38 109 LEU A CA 1
ATOM 814 C C . LEU A 1 109 ? 0.082 17.495 -2.837 1.00 96.38 109 LEU A C 1
ATOM 816 O O . LEU A 1 109 ? 0.094 17.353 -4.061 1.00 96.38 109 LEU A O 1
ATOM 820 N N . GLN A 1 110 ? 0.654 18.536 -2.230 1.00 96.12 110 GLN A N 1
ATOM 821 C CA . GLN A 1 110 ? 1.329 19.627 -2.935 1.00 96.12 110 GLN A CA 1
ATOM 822 C C . GLN A 1 110 ? 2.480 19.112 -3.815 1.00 96.12 110 GLN A C 1
ATOM 824 O O . GLN A 1 110 ? 2.604 19.519 -4.969 1.00 96.12 110 GLN A O 1
ATOM 829 N N . ALA A 1 111 ? 3.247 18.125 -3.343 1.00 95.06 111 ALA A N 1
ATOM 830 C CA . ALA A 1 111 ? 4.313 17.498 -4.126 1.00 95.06 111 ALA A CA 1
ATOM 831 C C . ALA A 1 111 ? 3.815 16.795 -5.409 1.00 95.06 111 ALA A C 1
ATOM 833 O O . ALA A 1 111 ? 4.588 16.610 -6.350 1.00 95.06 111 ALA A O 1
ATOM 834 N N . PHE A 1 112 ? 2.543 16.378 -5.483 1.00 94.00 112 PHE A N 1
ATOM 835 C CA . PHE A 1 112 ? 1.961 15.874 -6.735 1.00 94.00 112 PHE A CA 1
ATOM 836 C C . PHE A 1 112 ? 1.572 17.005 -7.689 1.00 94.00 112 PHE A C 1
ATOM 838 O O . PHE A 1 112 ? 1.679 16.807 -8.898 1.00 94.00 112 PHE A O 1
ATOM 845 N N . VAL A 1 113 ? 1.164 18.167 -7.172 1.00 95.56 113 VAL A N 1
ATOM 846 C CA . VAL A 1 113 ? 0.890 19.361 -7.988 1.00 95.56 113 VAL A CA 1
ATOM 847 C C . VAL A 1 113 ? 2.178 19.868 -8.627 1.00 95.56 113 VAL A C 1
ATOM 849 O O . VAL A 1 113 ? 2.227 20.055 -9.834 1.00 9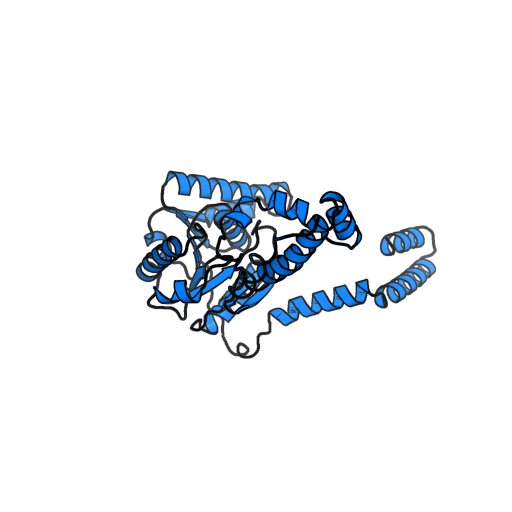5.56 113 VAL A O 1
ATOM 852 N N . GLU A 1 114 ? 3.252 19.985 -7.845 1.00 95.50 114 GLU A N 1
ATOM 853 C CA . GLU A 1 114 ? 4.574 20.433 -8.317 1.00 95.50 114 GLU A CA 1
ATOM 854 C C . GLU A 1 114 ? 5.192 19.525 -9.389 1.00 95.50 114 GLU A C 1
ATOM 856 O O . GLU A 1 114 ? 6.080 19.941 -10.125 1.00 95.50 114 GLU A O 1
ATOM 861 N N . ARG A 1 115 ? 4.742 18.269 -9.462 1.00 94.25 115 ARG A N 1
ATOM 862 C CA . ARG A 1 115 ? 5.193 17.278 -10.448 1.00 94.25 115 ARG A CA 1
ATOM 863 C C . ARG A 1 115 ? 4.232 17.133 -11.630 1.00 94.25 115 ARG A C 1
ATOM 865 O O . ARG A 1 115 ? 4.342 16.145 -12.351 1.00 94.25 115 ARG A O 1
ATOM 872 N N . ASP A 1 116 ? 3.258 18.033 -11.774 1.00 93.38 116 ASP A N 1
ATOM 873 C CA . ASP A 1 116 ? 2.199 17.985 -12.793 1.00 93.38 116 ASP A CA 1
ATOM 874 C C . ASP A 1 116 ? 1.396 16.668 -12.787 1.00 93.38 116 ASP A C 1
ATOM 876 O O . ASP A 1 116 ? 0.887 16.198 -13.805 1.00 93.38 116 ASP A O 1
ATOM 880 N N . ARG A 1 117 ? 1.275 16.035 -11.612 1.00 91.19 117 ARG A N 1
ATOM 881 C CA . ARG A 1 117 ? 0.526 14.782 -11.396 1.00 91.19 117 ARG A CA 1
ATOM 882 C C . ARG A 1 117 ? -0.808 14.994 -10.675 1.00 91.19 117 ARG A C 1
ATOM 884 O O . ARG A 1 117 ? -1.473 14.012 -10.345 1.00 91.19 117 ARG A O 1
ATOM 891 N N . MET A 1 118 ? -1.168 16.242 -10.380 1.00 93.81 118 MET A N 1
ATOM 892 C CA . MET A 1 118 ? -2.425 16.649 -9.750 1.00 93.81 118 MET A CA 1
ATOM 893 C C . MET A 1 118 ? -2.717 18.108 -10.105 1.00 93.81 118 MET A C 1
ATOM 895 O O . MET A 1 118 ? -1.808 18.933 -10.087 1.00 93.81 118 MET A O 1
ATOM 899 N N . THR A 1 119 ? -3.969 18.448 -10.410 1.00 94.62 119 THR A N 1
ATOM 900 C CA . THR A 1 119 ? -4.338 19.845 -10.677 1.00 94.62 119 THR A CA 1
ATOM 901 C C . THR A 1 119 ? -4.517 20.626 -9.372 1.00 94.62 119 THR A C 1
ATOM 903 O O . THR A 1 119 ? -4.810 20.052 -8.320 1.00 94.62 119 THR A O 1
ATOM 906 N N . SER A 1 120 ? -4.410 21.957 -9.418 1.00 93.19 120 SER A N 1
ATOM 907 C CA . SER A 1 120 ? -4.680 22.801 -8.241 1.00 93.19 120 SER A CA 1
ATOM 908 C C . SER A 1 120 ? -6.133 22.695 -7.755 1.00 93.19 120 SER A C 1
ATOM 910 O O . SER A 1 120 ? -6.395 22.833 -6.560 1.00 93.19 120 SER A O 1
ATOM 912 N N . SER A 1 121 ? -7.080 22.430 -8.663 1.00 94.38 121 SER A N 1
ATOM 913 C CA . SER A 1 121 ? -8.487 22.211 -8.311 1.00 94.38 121 SER A CA 1
ATOM 914 C C . SER A 1 121 ? -8.666 20.898 -7.548 1.00 94.38 121 SER A C 1
ATOM 916 O O . SER A 1 121 ? -9.248 20.907 -6.461 1.00 94.38 121 SER A O 1
ATOM 918 N N . ASP A 1 122 ? -8.079 19.805 -8.049 1.00 93.88 122 ASP A N 1
ATOM 919 C CA . ASP A 1 122 ? -8.109 18.507 -7.368 1.00 93.88 122 ASP A CA 1
ATOM 920 C C . ASP A 1 122 ? -7.434 18.585 -6.001 1.00 93.88 122 ASP A C 1
ATOM 922 O O . ASP A 1 122 ? -7.920 17.996 -5.036 1.00 93.88 122 ASP A O 1
ATOM 926 N N . HIS A 1 123 ? -6.326 19.324 -5.900 1.00 94.38 123 HIS A N 1
ATOM 927 C CA . HIS A 1 123 ? -5.612 19.544 -4.647 1.00 94.38 123 HIS A CA 1
ATOM 928 C C . HIS A 1 123 ? -6.504 20.223 -3.600 1.00 94.38 123 HIS A C 1
ATOM 930 O O . HIS A 1 123 ? -6.623 19.741 -2.473 1.00 94.38 123 HIS A O 1
ATOM 936 N N . THR A 1 124 ? -7.186 21.309 -3.973 1.00 95.56 124 THR A N 1
ATOM 937 C CA . THR A 1 124 ? -8.136 21.989 -3.081 1.00 95.56 124 THR A CA 1
ATOM 938 C C . THR A 1 124 ? -9.285 21.067 -2.676 1.00 95.56 124 THR A C 1
ATOM 940 O O . THR A 1 124 ? -9.612 20.990 -1.492 1.00 95.56 124 THR A O 1
ATOM 943 N N . ALA A 1 125 ? -9.854 20.316 -3.622 1.00 96.06 125 ALA A N 1
ATOM 944 C CA . ALA A 1 125 ? -10.927 19.366 -3.337 1.00 96.06 125 ALA A CA 1
ATOM 945 C C . ALA A 1 125 ? -10.467 18.241 -2.390 1.00 96.06 125 ALA A C 1
ATOM 947 O O . ALA A 1 125 ? -11.195 17.858 -1.478 1.00 96.06 125 ALA A O 1
ATOM 948 N N . ALA A 1 126 ? -9.242 17.733 -2.558 1.00 96.56 126 ALA A N 1
ATOM 949 C CA . ALA A 1 126 ? -8.642 16.750 -1.660 1.00 96.56 126 ALA A CA 1
ATOM 950 C C . ALA A 1 126 ? -8.470 17.302 -0.238 1.00 96.56 126 ALA A C 1
ATOM 952 O O . ALA A 1 126 ? -8.821 16.630 0.726 1.00 96.56 126 ALA A O 1
ATOM 953 N N . ARG A 1 127 ? -8.010 18.547 -0.089 1.00 96.19 127 ARG A N 1
ATOM 954 C CA . ARG A 1 127 ? -7.870 19.186 1.231 1.00 96.19 127 ARG A CA 1
ATOM 955 C C . ARG A 1 127 ? -9.202 19.377 1.952 1.00 96.19 127 ARG A C 1
ATOM 957 O O . ARG A 1 127 ? -9.251 19.248 3.170 1.00 96.19 127 ARG A O 1
ATOM 964 N N . GLN A 1 128 ? -10.274 19.663 1.215 1.00 96.94 128 GLN A N 1
ATOM 965 C CA . GLN A 1 128 ? -11.622 19.791 1.782 1.00 96.94 128 GLN A CA 1
ATOM 966 C C . GLN A 1 128 ? -12.178 18.457 2.298 1.00 96.94 128 GLN A C 1
ATOM 968 O O . GLN A 1 128 ? -12.975 18.452 3.229 1.00 96.94 128 GLN A O 1
ATOM 973 N N . ARG A 1 129 ? -11.733 17.332 1.726 1.00 97.75 129 ARG A N 1
ATOM 974 C CA . ARG A 1 129 ? -12.097 15.977 2.163 1.00 97.75 129 ARG A CA 1
ATOM 975 C C . ARG A 1 129 ? -11.281 15.463 3.355 1.00 97.75 129 ARG A C 1
ATOM 977 O O . ARG A 1 129 ? -11.539 14.350 3.807 1.00 97.75 129 ARG A O 1
ATOM 984 N N . LEU A 1 130 ? -10.300 16.233 3.838 1.00 98.25 130 LEU A N 1
ATOM 985 C CA . LEU A 1 130 ? -9.443 15.865 4.964 1.00 98.25 130 LEU A CA 1
ATOM 986 C C . LEU A 1 130 ? -9.913 16.513 6.270 1.00 98.25 130 LEU A C 1
ATOM 988 O O . LEU A 1 130 ? -9.834 17.734 6.455 1.00 98.25 130 LEU A O 1
ATOM 992 N N . VAL A 1 131 ? -10.264 15.657 7.221 1.00 97.31 131 VAL A N 1
ATOM 993 C CA . VAL A 1 131 ? -10.476 16.005 8.624 1.00 97.31 131 VAL A CA 1
ATOM 994 C C . VAL A 1 131 ? -9.381 15.347 9.459 1.00 97.31 131 VAL A C 1
ATOM 996 O O . VAL A 1 131 ? -8.958 14.228 9.180 1.00 97.31 131 VAL A O 1
ATOM 999 N N . THR A 1 132 ? -8.893 16.055 10.470 1.00 97.50 132 THR A N 1
ATOM 1000 C CA . THR A 1 132 ? -7.919 15.530 11.430 1.00 97.50 132 THR A CA 1
ATOM 1001 C C . THR A 1 132 ? -8.420 15.838 12.830 1.00 97.50 132 THR A C 1
ATOM 1003 O O . THR A 1 132 ? -8.788 16.985 13.083 1.00 97.50 132 THR A O 1
ATOM 1006 N N . ASP A 1 133 ? -8.428 14.850 13.715 1.00 96.44 133 ASP A N 1
ATOM 1007 C CA . ASP A 1 133 ? -8.983 14.975 15.064 1.00 96.44 133 ASP A CA 1
ATOM 1008 C C . ASP A 1 133 ? -8.128 14.198 16.079 1.00 96.44 133 ASP A C 1
ATOM 1010 O O . ASP A 1 133 ? -7.130 13.561 15.724 1.00 96.44 133 ASP A O 1
ATOM 1014 N N . THR A 1 134 ? -8.498 14.298 17.350 1.00 96.75 134 THR A N 1
ATOM 1015 C CA . THR A 1 134 ? -7.948 13.524 18.465 1.00 96.75 134 THR A CA 1
ATOM 1016 C C . THR A 1 134 ? -8.995 12.698 19.203 1.00 96.75 134 THR A C 1
ATOM 1018 O O . THR A 1 134 ? -8.632 11.856 20.020 1.00 96.75 134 THR A O 1
ATOM 1021 N N . ASP A 1 135 ? -10.280 12.936 18.938 1.00 95.06 135 ASP A N 1
ATOM 1022 C CA . ASP A 1 135 ? -11.384 12.179 19.525 1.00 95.06 135 ASP A CA 1
ATOM 1023 C C . ASP A 1 135 ? -11.836 11.049 18.587 1.00 95.06 135 ASP A C 1
ATOM 1025 O O . ASP A 1 135 ? -12.132 11.284 17.416 1.00 95.06 135 ASP A O 1
ATOM 1029 N N . TYR A 1 136 ? -11.945 9.824 19.109 1.00 94.12 136 TYR A N 1
ATOM 1030 C CA . TYR A 1 136 ? -12.449 8.662 18.370 1.00 94.12 136 TYR A CA 1
ATOM 1031 C C . TYR A 1 136 ? -13.864 8.869 17.807 1.00 94.12 136 TYR A C 1
ATOM 1033 O O . TYR A 1 136 ? -14.207 8.250 16.798 1.00 94.12 136 TYR A O 1
ATOM 1041 N N . ALA A 1 137 ? -14.667 9.774 18.377 1.00 92.31 137 ALA A N 1
ATOM 1042 C CA . ALA A 1 137 ? -15.989 10.127 17.858 1.00 92.31 137 ALA A CA 1
ATOM 1043 C C . ALA A 1 137 ? -15.966 10.586 16.384 1.00 92.31 137 ALA A C 1
ATOM 1045 O O . ALA A 1 137 ? -16.961 10.426 15.666 1.00 92.31 137 ALA A O 1
ATOM 1046 N N . CYS A 1 138 ? -14.828 11.094 15.890 1.00 92.50 138 CYS A N 1
ATOM 1047 C CA . CYS A 1 138 ? -14.662 11.481 14.489 1.00 92.50 138 CYS A CA 1
ATOM 1048 C C . CYS A 1 138 ? -14.768 10.293 13.508 1.00 92.50 138 CYS A C 1
ATOM 1050 O O . CYS A 1 138 ? -14.992 10.497 12.315 1.00 92.50 138 CYS A O 1
ATOM 1052 N N . LEU A 1 139 ? -14.622 9.051 13.989 1.00 95.00 139 LEU A N 1
ATOM 1053 C CA . LEU A 1 139 ? -14.658 7.823 13.184 1.00 95.00 139 LEU A CA 1
ATOM 1054 C C . LEU A 1 139 ? -16.079 7.280 12.954 1.00 95.00 139 LEU A C 1
ATOM 1056 O O . LEU A 1 139 ? -16.258 6.352 12.164 1.00 95.00 139 LEU A O 1
ATOM 1060 N N . SER A 1 140 ? -17.093 7.893 13.568 1.00 91.56 140 SER A N 1
ATOM 1061 C CA . SER A 1 140 ? -18.506 7.469 13.556 1.00 91.56 140 SER A CA 1
ATOM 1062 C C . SER A 1 140 ? -19.188 7.415 12.179 1.00 91.56 140 SER A C 1
ATOM 1064 O O . SER A 1 140 ? -20.328 6.973 12.071 1.00 91.56 140 SER A O 1
ATOM 1066 N N . THR A 1 141 ? -18.520 7.854 11.112 1.00 90.62 141 THR A N 1
ATOM 1067 C CA . THR A 1 141 ? -19.043 7.811 9.732 1.00 90.62 141 THR A CA 1
ATOM 1068 C C . THR A 1 141 ? -18.158 7.010 8.779 1.00 90.62 141 THR A C 1
ATOM 1070 O O . THR A 1 141 ? -18.385 7.022 7.573 1.00 90.62 141 THR A O 1
ATOM 1073 N N . THR A 1 142 ? -17.127 6.338 9.295 1.00 96.94 142 THR A N 1
ATOM 1074 C CA . THR A 1 142 ? -16.131 5.643 8.471 1.00 96.94 142 THR A CA 1
ATOM 1075 C C . THR A 1 142 ? -16.547 4.206 8.168 1.00 96.94 142 THR A C 1
ATOM 1077 O O . THR A 1 142 ? -17.001 3.484 9.051 1.00 96.94 142 THR A O 1
ATOM 1080 N N . GLU A 1 143 ? -16.373 3.767 6.920 1.00 98.06 143 GLU A N 1
ATOM 1081 C CA . GLU A 1 143 ? -16.683 2.391 6.488 1.00 98.06 143 GLU A CA 1
ATOM 1082 C C . GLU A 1 143 ? -15.440 1.485 6.513 1.00 98.06 143 GLU A C 1
ATOM 1084 O O . GLU A 1 143 ? -15.548 0.261 6.605 1.00 98.06 143 GLU A O 1
ATOM 1089 N N . LEU A 1 144 ? -14.249 2.086 6.454 1.00 98.62 144 LEU A N 1
ATOM 1090 C CA . LEU A 1 144 ? -12.960 1.410 6.573 1.00 98.62 144 LEU A CA 1
ATOM 1091 C C . LEU A 1 144 ? -12.015 2.251 7.430 1.00 98.62 144 LEU A C 1
ATOM 1093 O O . LEU A 1 144 ? -11.752 3.408 7.107 1.00 98.62 144 LEU A O 1
ATOM 1097 N N . ILE A 1 145 ? -11.457 1.654 8.478 1.00 98.75 145 ILE A N 1
ATOM 1098 C CA . ILE A 1 145 ? -10.449 2.279 9.336 1.00 98.75 145 ILE A CA 1
ATOM 1099 C C . ILE A 1 145 ? -9.123 1.549 9.148 1.00 98.75 145 ILE A C 1
ATOM 1101 O O . ILE A 1 145 ? -9.083 0.327 9.222 1.00 98.75 145 ILE A O 1
ATOM 1105 N N . ILE A 1 146 ? -8.037 2.285 8.907 1.00 98.81 146 ILE A N 1
ATOM 1106 C CA . ILE A 1 146 ? -6.688 1.736 8.738 1.00 98.81 146 ILE A CA 1
ATOM 1107 C C . ILE A 1 146 ? -5.799 2.217 9.885 1.00 98.81 146 ILE A C 1
ATOM 1109 O O . ILE A 1 146 ? -5.474 3.398 9.997 1.00 98.81 146 ILE A O 1
ATOM 1113 N N . GLU A 1 147 ? -5.380 1.286 10.728 1.00 98.50 147 GLU A N 1
ATOM 1114 C CA . GLU A 1 147 ? -4.424 1.505 11.803 1.00 98.50 147 GLU A CA 1
ATOM 1115 C C . GLU A 1 147 ? -2.991 1.539 11.247 1.00 98.50 147 GLU A C 1
ATOM 1117 O O . GLU A 1 147 ? -2.550 0.615 10.563 1.00 98.50 147 GLU A O 1
ATOM 1122 N N . ALA A 1 148 ? -2.267 2.619 11.547 1.00 97.19 148 ALA A N 1
ATOM 1123 C CA . ALA A 1 148 ? -0.882 2.875 11.153 1.00 97.19 148 ALA A CA 1
ATOM 1124 C C . ALA A 1 148 ? -0.056 3.474 12.316 1.00 97.19 148 ALA A C 1
ATOM 1126 O O . ALA A 1 148 ? 0.774 4.369 12.120 1.00 97.19 148 ALA A O 1
ATOM 1127 N N . VAL A 1 149 ? -0.293 2.983 13.533 1.00 95.62 149 VAL A N 1
ATOM 1128 C CA . VAL A 1 149 ? 0.476 3.286 14.743 1.00 95.62 149 VAL A CA 1
ATOM 1129 C C . VAL A 1 149 ? 1.734 2.414 14.841 1.00 95.62 149 VAL A C 1
ATOM 1131 O O . VAL A 1 149 ? 2.063 1.639 13.939 1.00 95.62 149 VAL A O 1
ATOM 1134 N N . PHE A 1 150 ? 2.484 2.580 15.934 1.00 91.19 150 PHE A N 1
ATOM 1135 C CA . PHE A 1 150 ? 3.735 1.864 16.171 1.00 91.19 150 PHE A CA 1
ATOM 1136 C C . PHE A 1 150 ? 3.580 0.339 16.086 1.00 91.19 150 PHE A C 1
ATOM 1138 O O . PHE A 1 150 ? 2.545 -0.228 16.435 1.00 91.19 150 PHE A O 1
ATOM 1145 N N . GLU A 1 151 ? 4.652 -0.314 15.640 1.00 93.25 151 GLU A N 1
ATOM 1146 C CA . GLU A 1 151 ? 4.719 -1.764 15.453 1.00 93.25 151 GLU A CA 1
ATOM 1147 C C . GLU A 1 151 ? 4.942 -2.488 16.791 1.00 93.25 151 GLU A C 1
ATOM 1149 O O . GLU A 1 151 ? 6.008 -3.035 17.058 1.00 93.25 151 GLU A O 1
ATOM 1154 N N . ASP A 1 152 ? 3.928 -2.443 17.651 1.00 95.88 152 ASP A N 1
ATOM 1155 C CA . ASP A 1 152 ? 3.884 -3.120 18.945 1.00 95.88 152 ASP A CA 1
ATOM 1156 C C . ASP A 1 152 ? 2.512 -3.780 19.135 1.00 95.88 152 ASP A C 1
ATOM 1158 O O . ASP A 1 152 ? 1.472 -3.165 18.882 1.00 95.88 152 ASP A O 1
ATOM 1162 N N . MET A 1 153 ? 2.509 -5.048 19.556 1.00 96.69 153 MET A N 1
ATOM 1163 C CA . MET A 1 153 ? 1.284 -5.845 19.648 1.00 96.69 153 MET A CA 1
ATOM 1164 C C . MET A 1 153 ? 0.305 -5.295 20.689 1.00 96.69 153 MET A C 1
ATOM 1166 O O . MET A 1 153 ? -0.896 -5.262 20.433 1.00 96.69 153 MET A O 1
ATOM 1170 N N . GLU A 1 154 ? 0.790 -4.843 21.844 1.00 97.56 154 GLU A N 1
ATOM 1171 C CA . GLU A 1 154 ? -0.083 -4.356 22.912 1.00 97.56 154 GLU A CA 1
ATOM 1172 C C . GLU A 1 154 ? -0.657 -2.984 22.567 1.00 97.56 154 GLU A C 1
ATOM 1174 O O . GLU A 1 154 ? -1.850 -2.753 22.768 1.00 97.56 154 GLU A O 1
ATOM 1179 N N . ILE A 1 155 ? 0.147 -2.109 21.951 1.00 96.81 155 ILE A N 1
ATOM 1180 C CA . ILE A 1 155 ? -0.342 -0.827 21.426 1.00 96.81 155 ILE A CA 1
ATOM 1181 C C . ILE A 1 155 ? -1.436 -1.061 20.377 1.00 96.81 155 ILE A C 1
ATOM 1183 O O . ILE A 1 155 ? -2.488 -0.425 20.442 1.00 96.81 155 ILE A O 1
ATOM 1187 N N . LYS A 1 156 ? -1.227 -1.978 19.422 1.00 97.88 156 LYS A N 1
ATOM 1188 C CA . LYS A 1 156 ? -2.233 -2.270 18.391 1.00 97.88 156 LYS A CA 1
ATOM 1189 C C . LYS A 1 156 ? -3.486 -2.911 18.975 1.00 97.88 156 LYS A C 1
ATOM 1191 O O . LYS A 1 156 ? -4.580 -2.492 18.615 1.00 97.88 156 LYS A O 1
ATOM 1196 N N . LYS A 1 157 ? -3.358 -3.867 19.901 1.00 98.50 157 LYS A N 1
ATOM 1197 C CA . LYS A 1 157 ? -4.513 -4.452 20.600 1.00 98.50 157 LYS A CA 1
ATOM 1198 C C . LYS A 1 157 ? -5.321 -3.379 21.326 1.00 98.50 157 LYS A C 1
ATOM 1200 O O . LYS A 1 157 ? -6.542 -3.395 21.240 1.00 98.50 157 LYS A O 1
ATOM 1205 N N . GLU A 1 158 ? -4.664 -2.429 21.988 1.00 97.81 158 GLU A N 1
ATOM 1206 C CA . GLU A 1 158 ? -5.371 -1.333 22.651 1.00 97.81 158 GLU A CA 1
ATOM 1207 C C . GLU A 1 158 ? -6.116 -0.441 21.657 1.00 97.81 158 GLU A C 1
ATOM 1209 O O . GLU A 1 158 ? -7.305 -0.196 21.832 1.00 97.81 158 GLU A O 1
ATOM 1214 N N . VAL A 1 159 ? -5.465 -0.037 20.563 1.00 98.00 159 VAL A N 1
ATOM 1215 C CA . VAL A 1 159 ? -6.130 0.725 19.495 1.00 98.00 159 VAL A CA 1
ATOM 1216 C C . VAL A 1 159 ? -7.330 -0.040 18.937 1.00 98.00 159 VAL A C 1
ATOM 1218 O O . VAL A 1 159 ? -8.394 0.545 18.774 1.00 98.00 159 VAL A O 1
ATOM 1221 N N . PHE A 1 160 ? -7.207 -1.344 18.686 1.00 98.44 160 PHE A N 1
ATOM 1222 C CA . PHE A 1 160 ? -8.310 -2.145 18.152 1.00 98.44 160 PHE A CA 1
ATOM 1223 C C . PHE A 1 160 ? -9.478 -2.312 19.132 1.00 98.44 160 PHE A C 1
ATOM 1225 O O . PHE A 1 160 ? -10.611 -2.385 18.670 1.00 98.44 160 PHE A O 1
ATOM 1232 N N . ARG A 1 161 ? -9.251 -2.296 20.455 1.00 98.19 161 ARG A N 1
ATOM 1233 C CA . ARG A 1 161 ? -10.347 -2.236 21.442 1.00 98.19 161 ARG A CA 1
ATOM 1234 C C . ARG A 1 161 ? -11.107 -0.915 21.359 1.00 98.19 161 ARG A C 1
ATOM 1236 O O . ARG A 1 161 ? -12.328 -0.926 21.283 1.00 98.19 161 ARG A O 1
ATOM 1243 N N . GLN A 1 162 ? -10.384 0.205 21.310 1.00 97.19 162 GLN A N 1
ATOM 1244 C CA . GLN A 1 162 ? -10.991 1.534 21.167 1.00 97.19 162 GLN A CA 1
ATOM 1245 C C . GLN A 1 162 ? -11.756 1.656 19.840 1.00 97.19 162 GLN A C 1
ATOM 1247 O O . GLN A 1 162 ? -12.853 2.206 19.782 1.00 97.19 162 GLN A O 1
ATOM 1252 N N . LEU A 1 163 ? -11.200 1.103 18.759 1.00 97.56 163 LEU A N 1
ATOM 1253 C CA . LEU A 1 163 ? -11.872 1.055 17.465 1.00 97.56 163 LEU A CA 1
ATOM 1254 C C . LEU A 1 163 ? -13.127 0.188 17.490 1.00 97.56 163 LEU A C 1
ATOM 1256 O O . LEU A 1 163 ? -14.127 0.590 16.914 1.00 97.56 163 LEU A O 1
ATOM 1260 N N . ASP A 1 164 ? -13.099 -0.967 18.149 1.00 96.69 164 ASP A N 1
ATOM 1261 C CA . ASP A 1 164 ? -14.270 -1.839 18.252 1.00 96.69 164 ASP A CA 1
ATOM 1262 C C . ASP A 1 164 ? -15.434 -1.184 19.016 1.00 96.69 164 ASP A C 1
ATOM 1264 O O . ASP A 1 164 ? -16.595 -1.427 18.689 1.00 96.69 164 ASP A O 1
ATOM 1268 N N . GLU A 1 165 ? -15.122 -0.319 19.987 1.00 95.19 165 GLU A N 1
ATOM 1269 C CA . GLU A 1 165 ? -16.104 0.450 20.760 1.00 95.19 165 GLU A CA 1
ATOM 1270 C C . GLU A 1 165 ? -16.679 1.648 19.983 1.00 95.19 165 GLU A C 1
ATOM 1272 O O . GLU A 1 165 ? -17.877 1.922 20.061 1.00 95.19 165 GLU A O 1
ATOM 1277 N N . HIS A 1 166 ? -15.840 2.376 19.241 1.00 94.75 166 HIS A N 1
ATOM 1278 C CA . HIS A 1 166 ? -16.225 3.654 18.629 1.00 94.75 166 HIS A CA 1
ATOM 1279 C C . HIS A 1 166 ? -16.570 3.579 17.137 1.00 94.75 166 HIS A C 1
ATOM 1281 O O . HIS A 1 166 ? -17.209 4.497 16.611 1.00 94.75 166 HIS A O 1
ATOM 1287 N N . ALA A 1 167 ? -16.141 2.531 16.433 1.00 95.56 167 ALA A N 1
ATOM 1288 C CA . ALA A 1 167 ? -16.453 2.365 15.022 1.00 95.56 167 ALA A CA 1
ATOM 1289 C C . ALA A 1 167 ? -17.910 1.903 14.833 1.00 95.56 167 ALA A C 1
ATOM 1291 O O . ALA A 1 167 ? -18.375 1.016 15.555 1.00 95.56 167 ALA A O 1
ATOM 1292 N N . PRO A 1 168 ? -18.627 2.440 13.830 1.00 94.06 168 PRO A N 1
ATOM 1293 C CA . PRO A 1 168 ? -19.968 1.976 13.487 1.00 94.06 168 PRO A CA 1
ATOM 1294 C C . PRO A 1 168 ? -20.027 0.473 13.209 1.00 94.06 168 PRO A C 1
ATOM 1296 O O . PRO A 1 168 ? -19.048 -0.150 12.790 1.00 94.06 168 PRO A O 1
ATOM 1299 N N . ASP A 1 169 ? -21.199 -0.125 13.393 1.00 93.00 169 ASP A N 1
ATOM 1300 C CA . ASP A 1 169 ? -21.424 -1.518 13.012 1.00 93.00 169 ASP A CA 1
ATOM 1301 C C . ASP A 1 169 ? -21.194 -1.717 11.506 1.00 93.00 169 ASP A C 1
ATOM 1303 O O . ASP A 1 169 ? -21.655 -0.937 10.671 1.00 93.00 169 ASP A O 1
ATOM 1307 N N . GLY A 1 170 ? -20.469 -2.779 11.151 1.00 91.81 170 GLY A N 1
ATOM 1308 C CA . GLY A 1 170 ? -20.111 -3.091 9.765 1.00 91.81 170 GLY A CA 1
ATOM 1309 C C . GLY A 1 170 ? -18.904 -2.323 9.209 1.00 91.81 170 GLY A C 1
ATOM 1310 O O . GLY A 1 170 ? -18.511 -2.583 8.065 1.00 91.81 170 GLY A O 1
ATOM 1311 N N . THR A 1 171 ? -18.284 -1.426 9.984 1.00 97.56 171 THR A N 1
ATOM 1312 C CA . THR A 1 171 ? -16.992 -0.820 9.633 1.00 97.56 171 THR A CA 1
ATOM 1313 C C . THR A 1 171 ? -15.888 -1.875 9.630 1.00 97.56 171 THR A C 1
ATOM 1315 O O . THR A 1 171 ? -15.737 -2.637 10.585 1.00 97.56 171 THR A O 1
ATOM 1318 N N . ILE A 1 172 ? -15.089 -1.898 8.561 1.00 98.62 172 ILE A N 1
ATOM 1319 C CA . ILE A 1 172 ? -13.921 -2.777 8.443 1.00 98.62 172 ILE A CA 1
ATOM 1320 C C . ILE A 1 172 ? -12.754 -2.171 9.224 1.00 98.62 172 ILE A C 1
ATOM 1322 O O . ILE A 1 172 ? -12.413 -1.002 9.025 1.00 98.62 172 ILE A 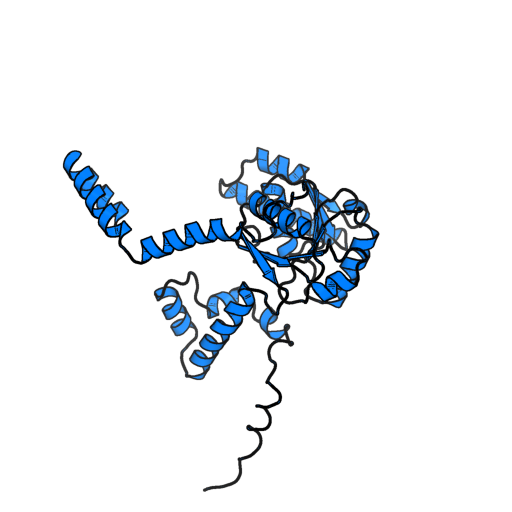O 1
ATOM 1326 N N . LEU A 1 173 ? -12.101 -2.978 10.060 1.00 98.69 173 LEU A N 1
ATOM 1327 C CA . LEU A 1 173 ? -10.924 -2.581 10.831 1.00 98.69 173 LEU A CA 1
ATOM 1328 C C . LEU A 1 173 ? -9.671 -3.214 10.221 1.00 98.69 173 LEU A C 1
ATOM 1330 O O . LEU A 1 173 ? -9.475 -4.427 10.260 1.00 98.69 173 LEU A O 1
ATOM 1334 N N . ALA A 1 174 ? -8.808 -2.391 9.640 1.00 98.75 174 ALA A N 1
ATOM 1335 C CA . ALA A 1 174 ? -7.595 -2.834 8.978 1.00 98.75 174 ALA A CA 1
ATOM 1336 C C . ALA A 1 174 ? -6.338 -2.436 9.755 1.00 98.75 174 ALA A C 1
ATOM 1338 O O . ALA A 1 174 ? -6.233 -1.306 10.218 1.00 98.75 174 ALA A O 1
ATOM 1339 N N . THR A 1 175 ? -5.345 -3.321 9.843 1.00 98.50 175 THR A N 1
ATOM 1340 C CA . THR A 1 175 ? -4.007 -2.983 10.367 1.00 98.50 175 THR A CA 1
ATOM 1341 C C . THR A 1 175 ? -2.974 -2.909 9.242 1.00 98.50 175 THR A C 1
ATOM 1343 O O . THR A 1 175 ? -2.949 -3.766 8.360 1.00 98.50 175 THR A O 1
ATOM 1346 N N . ASN A 1 176 ? -2.102 -1.898 9.272 1.00 97.75 176 ASN A N 1
ATOM 1347 C CA . ASN A 1 176 ? -0.944 -1.756 8.380 1.00 97.75 176 ASN A CA 1
ATOM 1348 C C . ASN A 1 176 ? 0.332 -2.427 8.941 1.00 97.75 176 ASN A C 1
ATOM 1350 O O . ASN A 1 176 ? 1.441 -2.090 8.536 1.00 97.75 176 ASN A O 1
ATOM 1354 N N . THR A 1 177 ? 0.215 -3.343 9.907 1.00 95.25 177 THR A N 1
ATOM 1355 C CA . THR A 1 177 ? 1.377 -4.090 10.420 1.00 95.25 177 THR A CA 1
ATOM 1356 C C . THR A 1 177 ? 2.139 -4.807 9.300 1.00 95.25 177 THR A C 1
ATOM 1358 O O . THR A 1 177 ? 1.555 -5.201 8.292 1.00 95.25 177 THR A O 1
ATOM 1361 N N . SER A 1 178 ? 3.448 -4.976 9.481 1.00 90.44 178 SER A N 1
ATOM 1362 C CA . SER A 1 178 ? 4.344 -5.661 8.545 1.00 90.44 178 SER A CA 1
ATOM 1363 C C . SER A 1 178 ? 4.751 -7.064 9.002 1.00 90.44 178 SER A C 1
ATOM 1365 O O . SER A 1 178 ? 5.217 -7.852 8.174 1.00 90.44 178 SER A O 1
ATOM 1367 N N . TYR A 1 179 ? 4.614 -7.365 10.299 1.00 89.81 179 TYR A N 1
ATOM 1368 C CA . TYR A 1 179 ? 5.062 -8.636 10.885 1.00 89.81 179 TYR A CA 1
ATOM 1369 C C . TYR A 1 179 ? 4.139 -9.212 11.957 1.00 89.81 179 TYR A C 1
ATOM 1371 O O . TYR A 1 179 ? 4.246 -10.401 12.252 1.00 89.81 179 TYR A O 1
ATOM 1379 N N . LEU A 1 180 ? 3.276 -8.406 12.576 1.00 94.50 180 LEU A N 1
ATOM 1380 C CA . LEU A 1 180 ? 2.469 -8.876 13.694 1.00 94.50 180 LEU A CA 1
ATO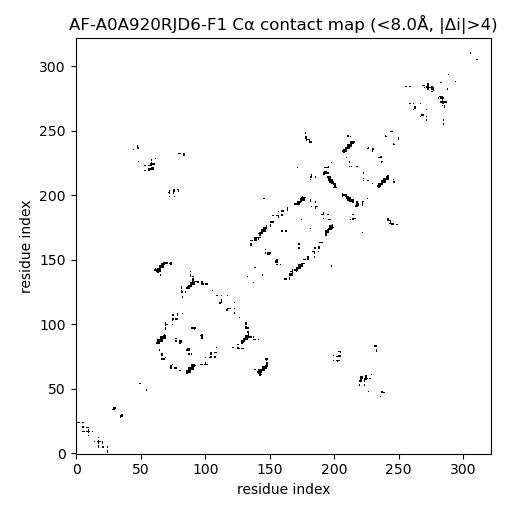M 1381 C C . LEU A 1 180 ? 1.326 -9.765 13.207 1.00 94.50 180 LEU A C 1
ATOM 1383 O O . LEU A 1 180 ? 0.770 -9.587 12.121 1.00 94.50 180 LEU A O 1
ATOM 1387 N N . ASN A 1 181 ? 0.969 -10.731 14.048 1.00 96.69 181 ASN A N 1
ATOM 1388 C CA . ASN A 1 181 ? -0.106 -11.663 13.767 1.00 96.69 181 ASN A CA 1
ATOM 1389 C C . ASN A 1 181 ? -1.466 -10.936 13.774 1.00 96.69 181 ASN A C 1
ATOM 1391 O O . ASN A 1 181 ? -1.939 -10.487 14.819 1.00 96.69 181 ASN A O 1
ATOM 1395 N N . THR A 1 182 ? -2.107 -10.845 12.606 1.00 97.06 182 THR A N 1
ATOM 1396 C CA . THR A 1 182 ? -3.420 -10.202 12.444 1.00 97.06 182 THR A CA 1
ATOM 1397 C C . THR A 1 182 ? -4.524 -10.905 13.238 1.00 97.06 182 THR A C 1
ATOM 1399 O O . THR A 1 182 ? -5.428 -10.230 13.724 1.00 97.06 182 THR A O 1
ATOM 1402 N N . ASP A 1 183 ? -4.445 -12.222 13.441 1.00 98.00 183 ASP A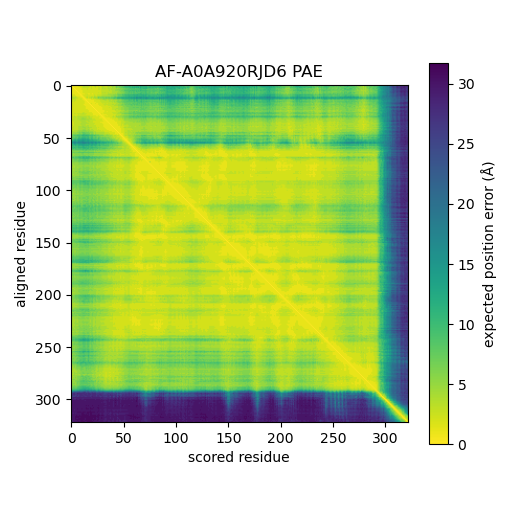 N 1
ATOM 1403 C CA . ASP A 1 183 ? -5.444 -12.970 14.214 1.00 98.00 183 ASP A CA 1
ATOM 1404 C C . ASP A 1 183 ? -5.402 -12.605 15.704 1.00 98.00 183 ASP A C 1
ATOM 1406 O O . ASP A 1 183 ? -6.444 -12.522 16.352 1.00 98.00 183 ASP A O 1
ATOM 1410 N N . GLU A 1 184 ? -4.218 -12.308 16.251 1.00 97.94 184 GLU A N 1
ATOM 1411 C CA . GLU A 1 184 ? -4.088 -11.823 17.632 1.00 97.94 184 GLU A CA 1
ATOM 1412 C C . GLU A 1 184 ? -4.693 -10.431 17.832 1.00 97.94 184 GLU A C 1
ATOM 1414 O O . GLU A 1 184 ? -5.228 -10.139 18.903 1.00 97.94 184 GLU A O 1
ATOM 1419 N N . ILE A 1 185 ? -4.604 -9.578 16.811 1.00 98.12 185 ILE A N 1
ATOM 1420 C CA . ILE A 1 185 ? -5.225 -8.250 16.804 1.00 98.12 185 ILE A CA 1
ATOM 1421 C C . ILE A 1 185 ? -6.746 -8.394 16.659 1.00 98.12 185 ILE A C 1
ATOM 1423 O O . ILE A 1 185 ? -7.501 -7.756 17.387 1.00 98.12 185 ILE A O 1
ATOM 1427 N N . ALA A 1 186 ? -7.217 -9.281 15.780 1.00 98.12 186 ALA A N 1
ATOM 1428 C CA . ALA A 1 186 ? -8.643 -9.539 15.604 1.00 98.12 186 ALA A CA 1
ATOM 1429 C C . ALA A 1 186 ? -9.300 -10.111 16.872 1.00 98.12 186 ALA A C 1
ATOM 1431 O O . ALA A 1 186 ? -10.443 -9.779 17.183 1.00 98.12 186 ALA A O 1
ATOM 1432 N N . ALA A 1 187 ? -8.575 -10.939 17.631 1.00 98.06 187 ALA A N 1
ATOM 1433 C CA . ALA A 1 187 ? -9.085 -11.628 18.816 1.00 98.06 187 ALA A CA 1
ATOM 1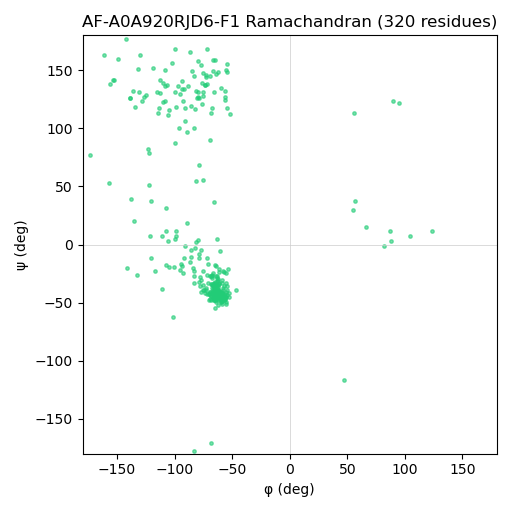434 C C . ALA A 1 187 ? -9.488 -10.708 19.982 1.00 98.06 187 ALA A C 1
ATOM 1436 O O . ALA A 1 187 ? -10.207 -11.163 20.871 1.00 98.06 187 ALA A O 1
ATOM 1437 N N . VAL A 1 188 ? -9.039 -9.446 20.007 1.00 98.25 188 VAL A N 1
ATOM 1438 C CA . VAL A 1 188 ? -9.441 -8.476 21.044 1.00 98.25 188 VAL A CA 1
ATOM 1439 C C . VAL A 1 188 ? -10.682 -7.663 20.672 1.00 98.25 188 VAL A C 1
ATOM 1441 O O . VAL A 1 188 ? -11.121 -6.844 21.475 1.00 98.25 188 VAL A O 1
ATOM 1444 N N . THR A 1 189 ? -11.238 -7.889 19.481 1.00 98.00 189 THR A N 1
ATOM 1445 C CA . THR A 1 189 ? -12.461 -7.237 18.996 1.00 98.00 189 THR A CA 1
ATOM 1446 C C . THR A 1 189 ? -13.660 -8.178 19.098 1.00 98.00 189 THR A C 1
ATOM 1448 O O . THR A 1 189 ? -13.516 -9.404 19.073 1.00 98.00 189 THR A O 1
ATOM 1451 N N . SER A 1 190 ? -14.858 -7.607 19.167 1.00 97.50 190 SER A N 1
ATOM 1452 C CA . SER A 1 190 ? -16.130 -8.324 19.069 1.00 97.50 190 SER A CA 1
ATOM 1453 C C . SER A 1 190 ? -16.516 -8.688 17.627 1.00 97.50 190 SER A C 1
ATOM 1455 O O . SER A 1 190 ? -17.405 -9.517 17.441 1.00 97.50 190 SER A O 1
ATOM 1457 N N . ARG A 1 191 ? -15.810 -8.134 16.626 1.00 97.50 191 ARG A N 1
ATOM 1458 C CA . ARG A 1 191 ? -16.049 -8.299 15.178 1.00 97.50 191 ARG A CA 1
ATOM 1459 C C . ARG A 1 191 ? -14.845 -8.866 14.397 1.00 97.50 191 ARG A C 1
ATOM 1461 O O . ARG A 1 191 ? -14.444 -8.292 13.384 1.00 97.50 191 ARG A O 1
ATOM 1468 N N . PRO A 1 192 ? -14.221 -9.983 14.812 1.00 97.81 192 PRO A N 1
ATOM 1469 C CA . PRO A 1 192 ? -13.025 -10.508 14.142 1.00 97.81 192 PRO A CA 1
ATOM 1470 C C . PRO A 1 192 ? -13.232 -10.820 12.646 1.00 97.81 192 PRO A C 1
ATOM 1472 O O . PRO A 1 192 ? -12.271 -10.847 11.879 1.00 97.81 192 PRO A O 1
ATOM 1475 N N . GLU A 1 193 ? -14.471 -11.039 12.209 1.00 98.00 193 GLU A N 1
ATOM 1476 C CA . GLU A 1 193 ? -14.852 -11.192 10.806 1.00 98.00 193 GLU A CA 1
ATOM 1477 C C . GLU A 1 193 ? -14.687 -9.924 9.963 1.00 98.00 193 GLU A C 1
ATOM 1479 O O . GLU A 1 193 ? -14.495 -10.044 8.754 1.00 98.00 193 GLU A O 1
ATOM 1484 N N . ASP A 1 194 ? -14.718 -8.740 10.578 1.00 98.25 194 ASP A N 1
ATOM 1485 C CA . ASP A 1 194 ? -14.520 -7.435 9.939 1.00 98.25 194 ASP A CA 1
ATOM 1486 C C . ASP A 1 194 ? -13.078 -6.903 10.115 1.00 98.25 194 ASP A C 1
ATOM 1488 O O . ASP A 1 194 ? -12.773 -5.785 9.696 1.00 98.25 194 ASP A O 1
ATOM 1492 N N . VAL A 1 195 ? -12.166 -7.714 10.673 1.00 98.62 195 VAL A N 1
ATOM 1493 C CA . VAL A 1 195 ? -10.741 -7.377 10.837 1.00 98.62 195 VAL A CA 1
ATOM 1494 C C . VAL A 1 195 ? -9.891 -7.968 9.708 1.00 98.62 195 VAL A C 1
ATOM 1496 O O . VAL A 1 195 ? -10.052 -9.132 9.334 1.00 98.62 195 VAL A O 1
ATOM 1499 N N . ILE A 1 196 ? -8.958 -7.181 9.160 1.00 98.75 196 ILE A N 1
ATOM 1500 C CA . ILE A 1 196 ? -8.059 -7.595 8.068 1.00 98.75 196 ILE A CA 1
ATOM 1501 C C . ILE A 1 196 ? -6.696 -6.884 8.142 1.00 98.75 196 ILE A C 1
ATOM 1503 O O . ILE A 1 196 ? -6.564 -5.828 8.751 1.00 98.75 196 ILE A O 1
ATOM 1507 N N . GLY A 1 197 ? -5.653 -7.423 7.513 1.00 98.44 197 GLY A N 1
ATOM 1508 C CA . GLY A 1 197 ? -4.415 -6.673 7.287 1.00 98.44 197 GLY A CA 1
ATOM 1509 C C . GLY A 1 197 ? -4.424 -5.964 5.933 1.00 98.44 197 GLY A C 1
ATOM 1510 O O . GLY A 1 197 ? -4.762 -6.565 4.914 1.00 98.44 197 GLY A O 1
ATOM 1511 N N . LEU A 1 198 ? -4.023 -4.695 5.913 1.00 98.50 198 LEU A N 1
ATOM 1512 C CA . LEU A 1 198 ? -3.748 -3.911 4.709 1.00 98.50 198 LEU A CA 1
ATOM 1513 C C . LEU A 1 198 ? -2.315 -3.393 4.791 1.00 98.50 198 LEU A C 1
ATOM 1515 O O . LEU A 1 198 ? -2.076 -2.258 5.194 1.00 98.50 198 LEU A O 1
ATOM 1519 N N . HIS A 1 199 ? -1.359 -4.237 4.421 1.00 97.94 199 HIS A N 1
ATOM 1520 C CA . HIS A 1 199 ? 0.061 -3.924 4.502 1.00 97.94 199 HIS A CA 1
ATOM 1521 C C . HIS A 1 199 ? 0.504 -3.119 3.268 1.00 97.94 199 HIS A C 1
ATOM 1523 O O . HIS A 1 199 ? 0.711 -3.648 2.168 1.00 97.94 199 HIS A O 1
ATOM 1529 N N . PHE A 1 200 ? 0.607 -1.800 3.454 1.00 97.56 200 PHE A N 1
ATOM 1530 C CA . PHE A 1 200 ? 1.154 -0.866 2.476 1.00 97.56 200 PHE A CA 1
ATOM 1531 C C . PHE A 1 200 ? 2.680 -0.837 2.558 1.00 97.56 200 PHE A C 1
ATOM 1533 O O . PHE A 1 200 ? 3.269 -0.864 3.635 1.00 97.56 200 PHE A O 1
ATOM 1540 N N . PHE A 1 201 ? 3.328 -0.666 1.409 1.00 92.94 201 PHE A N 1
ATOM 1541 C CA . PHE A 1 201 ? 4.781 -0.534 1.329 1.00 92.94 201 PHE A CA 1
ATOM 1542 C C . PHE A 1 201 ? 5.198 0.935 1.349 1.00 92.94 201 PHE A C 1
ATOM 1544 O O . PHE A 1 201 ? 4.636 1.756 0.625 1.00 92.94 201 PHE A O 1
ATOM 1551 N N . SER A 1 202 ? 6.200 1.274 2.158 1.00 88.62 202 SER A N 1
ATOM 1552 C CA . SER A 1 202 ? 6.723 2.640 2.233 1.00 88.62 202 SER A CA 1
ATOM 1553 C C . SER A 1 202 ? 7.566 2.995 0.997 1.00 88.62 202 SER A C 1
ATOM 1555 O O . SER A 1 202 ? 8.397 2.182 0.589 1.00 88.62 202 SER A O 1
ATOM 1557 N N . PRO A 1 203 ? 7.427 4.206 0.419 1.00 91.00 203 PRO A N 1
ATOM 1558 C CA . PRO A 1 203 ? 6.393 5.208 0.692 1.00 91.00 203 PRO A CA 1
ATOM 1559 C C . PRO A 1 203 ? 5.039 4.816 0.075 1.00 91.00 203 PRO A C 1
ATOM 1561 O O . PRO A 1 203 ? 4.948 4.587 -1.136 1.00 91.00 203 PRO A O 1
ATOM 1564 N N . ALA A 1 204 ? 3.968 4.808 0.877 1.00 93.25 204 ALA A N 1
ATOM 1565 C CA . ALA A 1 204 ? 2.659 4.277 0.471 1.00 93.25 204 ALA A CA 1
ATOM 1566 C C . ALA A 1 204 ? 2.081 4.955 -0.784 1.00 93.25 204 ALA A C 1
ATOM 1568 O O . ALA A 1 204 ? 1.487 4.296 -1.633 1.00 93.25 204 ALA A O 1
ATOM 1569 N N . GLN A 1 205 ? 2.302 6.257 -0.952 1.00 89.69 205 GLN A N 1
ATOM 1570 C CA . GLN A 1 205 ? 1.852 7.064 -2.090 1.00 89.69 205 GLN A CA 1
ATOM 1571 C C . GLN A 1 205 ? 2.587 6.802 -3.408 1.00 89.69 205 GLN A C 1
ATOM 1573 O O . GLN A 1 205 ? 2.144 7.276 -4.455 1.00 89.69 205 GLN A O 1
ATOM 1578 N N . LEU A 1 206 ? 3.699 6.067 -3.371 1.00 90.81 206 LEU A N 1
ATOM 1579 C CA . LEU A 1 206 ? 4.476 5.697 -4.555 1.00 90.81 206 LEU A CA 1
ATOM 1580 C C . LEU A 1 206 ? 4.379 4.202 -4.850 1.00 90.81 206 LEU A C 1
ATOM 1582 O O . LEU A 1 206 ? 4.292 3.813 -6.016 1.00 90.81 206 LEU A O 1
ATOM 1586 N N . MET A 1 207 ? 4.378 3.366 -3.811 1.00 93.62 207 MET A N 1
ATOM 1587 C CA . MET A 1 207 ? 4.385 1.922 -3.986 1.00 93.62 207 MET A CA 1
ATOM 1588 C C . MET A 1 207 ? 3.021 1.388 -4.422 1.00 93.62 207 MET A C 1
ATOM 1590 O O . MET A 1 207 ? 1.983 1.694 -3.831 1.00 93.62 207 MET A O 1
ATOM 1594 N N . ARG A 1 208 ? 3.028 0.554 -5.470 1.00 94.06 208 ARG A N 1
ATOM 1595 C CA . ARG A 1 208 ? 1.799 -0.025 -6.031 1.00 94.06 208 ARG A CA 1
ATOM 1596 C C . ARG A 1 208 ? 1.311 -1.268 -5.296 1.00 94.06 208 ARG A C 1
ATOM 1598 O O . ARG A 1 208 ? 0.129 -1.565 -5.381 1.00 94.06 208 ARG A O 1
ATOM 1605 N N . LEU A 1 209 ? 2.199 -2.028 -4.661 1.00 95.19 209 LEU A N 1
ATOM 1606 C CA . LEU A 1 209 ? 1.826 -3.282 -4.007 1.00 95.19 209 LEU A CA 1
ATOM 1607 C C . LEU A 1 209 ? 1.060 -2.995 -2.709 1.00 95.19 209 LEU A C 1
ATOM 1609 O O . LEU A 1 209 ? 1.446 -2.108 -1.947 1.00 95.19 209 LEU A O 1
ATOM 1613 N N . LEU A 1 210 ? -0.014 -3.747 -2.481 1.00 97.62 210 LEU A N 1
ATOM 1614 C CA . LEU A 1 210 ? -0.757 -3.784 -1.226 1.00 97.62 210 LEU A CA 1
ATOM 1615 C C . LEU A 1 210 ? -1.018 -5.246 -0.876 1.00 97.62 210 LEU A C 1
ATOM 1617 O O . LEU A 1 210 ? -1.679 -5.958 -1.632 1.00 97.62 210 LEU A O 1
ATOM 1621 N N . GLU A 1 211 ? -0.500 -5.695 0.258 1.00 97.88 211 GLU A N 1
ATOM 1622 C CA . GLU A 1 211 ? -0.791 -7.029 0.773 1.00 97.88 211 GLU A CA 1
ATOM 1623 C C . GLU A 1 211 ? -2.077 -6.985 1.600 1.00 97.88 211 GLU A C 1
ATOM 1625 O O . GLU A 1 211 ? -2.180 -6.268 2.592 1.00 97.88 211 GLU A O 1
ATOM 1630 N N . ILE A 1 212 ? -3.075 -7.744 1.157 1.00 97.94 212 ILE A N 1
ATOM 1631 C CA . ILE A 1 212 ? -4.352 -7.929 1.838 1.00 97.94 212 ILE A CA 1
ATOM 1632 C C . ILE A 1 212 ? -4.223 -9.219 2.640 1.00 97.94 212 ILE A C 1
ATOM 1634 O O . ILE A 1 212 ? -4.296 -10.312 2.080 1.00 97.94 212 ILE A O 1
ATOM 1638 N N . VAL A 1 213 ? -3.973 -9.097 3.938 1.00 98.00 213 VAL A N 1
ATOM 1639 C CA . VAL A 1 213 ? -3.710 -10.231 4.826 1.00 98.00 213 VAL A CA 1
ATOM 1640 C C . VAL A 1 213 ? -5.027 -10.700 5.425 1.00 98.00 213 VAL A C 1
ATOM 1642 O O . VAL A 1 213 ? -5.612 -10.035 6.278 1.00 98.00 213 VAL A O 1
ATOM 1645 N N . LYS A 1 214 ? -5.513 -11.845 4.953 1.00 97.31 214 LYS A N 1
ATOM 1646 C CA . LYS A 1 214 ? -6.743 -12.467 5.438 1.00 97.31 214 LYS A CA 1
ATOM 1647 C C . LYS A 1 214 ? -6.451 -13.255 6.717 1.00 97.31 214 LYS A C 1
ATOM 1649 O O . LYS A 1 214 ? -5.716 -14.243 6.661 1.00 97.31 214 LYS A O 1
ATOM 1654 N N . GLY A 1 215 ? -7.067 -12.836 7.820 1.00 97.06 215 GLY A N 1
ATOM 1655 C CA . GLY A 1 215 ? -7.116 -13.592 9.069 1.00 97.06 215 GLY A CA 1
ATOM 1656 C C . GLY A 1 215 ? -8.030 -14.814 8.974 1.00 97.06 215 GLY A C 1
ATOM 1657 O O . GLY A 1 215 ? -8.812 -14.967 8.031 1.00 97.06 215 GLY A O 1
ATOM 1658 N N . GLU A 1 216 ? -7.951 -15.692 9.966 1.00 96.88 216 GLU A N 1
ATOM 1659 C CA . GLU A 1 216 ? -8.703 -16.948 10.014 1.00 96.88 216 GLU A CA 1
ATOM 1660 C C . GLU A 1 216 ? -10.219 -16.707 9.964 1.00 96.88 216 GLU A C 1
ATOM 1662 O O . GLU A 1 216 ? -10.942 -17.387 9.231 1.00 96.88 216 GLU A O 1
ATOM 1667 N N . LYS A 1 217 ? -10.692 -15.696 10.702 1.00 97.69 217 LYS A N 1
ATOM 1668 C CA . LYS A 1 217 ? -12.115 -15.339 10.802 1.00 97.69 217 LYS A CA 1
ATOM 1669 C C . LYS A 1 217 ? -12.567 -14.288 9.791 1.00 97.69 217 LYS A C 1
ATOM 1671 O O . LYS A 1 217 ? -13.772 -14.102 9.643 1.00 97.69 217 LYS A O 1
ATOM 1676 N N . THR A 1 218 ? -11.644 -13.629 9.087 1.00 98.00 218 THR A N 1
ATOM 1677 C CA . THR A 1 218 ? -11.962 -12.529 8.167 1.00 98.00 218 THR A CA 1
ATOM 1678 C C . THR A 1 218 ? -12.980 -12.966 7.109 1.00 98.00 218 THR A C 1
ATOM 1680 O O . THR A 1 218 ? -12.757 -13.913 6.341 1.00 98.00 218 THR A O 1
ATOM 1683 N N . GLY A 1 219 ? -14.089 -12.232 7.038 1.00 96.25 219 GLY A N 1
ATOM 1684 C CA . GLY A 1 219 ? -15.194 -12.485 6.129 1.00 96.25 219 GLY A CA 1
ATOM 1685 C C . GLY A 1 219 ? -14.795 -12.332 4.662 1.00 96.25 219 GLY A C 1
ATOM 1686 O O . GLY A 1 219 ? -13.979 -11.488 4.284 1.00 96.25 219 GLY A O 1
ATOM 1687 N N . SER A 1 220 ? -15.404 -13.134 3.789 1.00 95.56 220 SER A N 1
ATOM 1688 C CA . SER A 1 220 ? -15.162 -13.054 2.343 1.00 95.56 220 SER A CA 1
ATOM 1689 C C . SER A 1 220 ? -15.547 -11.688 1.763 1.00 95.56 220 SER A C 1
ATOM 1691 O O . SER A 1 220 ? -14.864 -11.194 0.863 1.00 95.56 220 SER A O 1
ATOM 1693 N N . HIS A 1 221 ? -16.598 -11.049 2.295 1.00 95.12 221 HIS A N 1
ATOM 1694 C CA . HIS A 1 221 ? -17.027 -9.702 1.899 1.00 95.12 221 HIS A CA 1
ATOM 1695 C C . HIS A 1 221 ? -15.976 -8.644 2.224 1.00 95.12 221 HIS A C 1
ATOM 1697 O O . HIS A 1 221 ? -15.776 -7.740 1.416 1.00 95.12 221 HIS A O 1
ATOM 1703 N N . VAL A 1 222 ? -15.252 -8.774 3.339 1.00 97.50 222 VAL A N 1
ATOM 1704 C CA . VAL A 1 222 ? -14.156 -7.865 3.712 1.00 97.50 222 VAL A CA 1
ATOM 1705 C C . VAL A 1 222 ? -13.025 -7.969 2.707 1.00 97.50 222 VAL A C 1
ATOM 1707 O O . VAL A 1 222 ? -12.584 -6.961 2.165 1.00 97.50 222 VAL A O 1
ATOM 1710 N N . VAL A 1 223 ? -12.609 -9.193 2.375 1.00 97.31 223 VAL A N 1
ATOM 1711 C CA . VAL A 1 223 ? -11.550 -9.422 1.384 1.00 97.31 223 VAL A CA 1
ATOM 1712 C C . VAL A 1 223 ? -11.945 -8.844 0.021 1.00 97.31 223 VAL A C 1
ATOM 1714 O O . VAL A 1 223 ? -11.156 -8.128 -0.597 1.00 97.31 223 VAL A O 1
ATOM 1717 N N . ALA A 1 224 ? -13.176 -9.098 -0.438 1.00 96.50 224 ALA A N 1
ATOM 1718 C CA . ALA A 1 224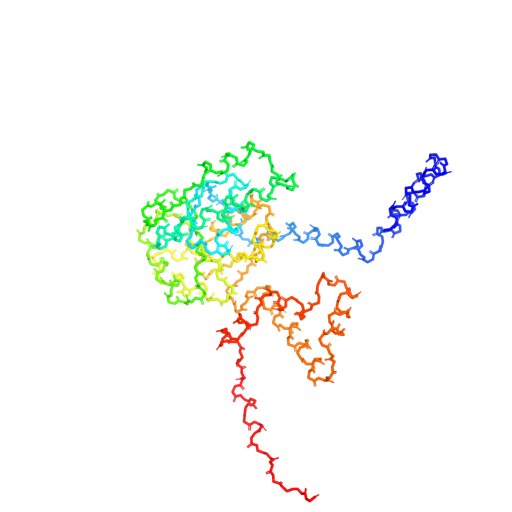 ? -13.691 -8.539 -1.690 1.00 96.50 224 ALA A CA 1
ATOM 1719 C C . ALA A 1 224 ? -13.708 -6.999 -1.671 1.00 96.50 224 ALA A C 1
ATOM 1721 O O . ALA A 1 224 ? -13.301 -6.357 -2.645 1.00 96.50 224 ALA A O 1
ATOM 1722 N N . THR A 1 225 ? -14.120 -6.413 -0.546 1.00 97.56 225 THR A N 1
ATOM 1723 C CA . THR A 1 225 ? -14.135 -4.963 -0.319 1.00 97.56 225 THR A CA 1
ATOM 1724 C C . THR A 1 225 ? -12.727 -4.376 -0.378 1.00 97.56 225 THR A C 1
ATOM 1726 O O . THR A 1 225 ? -12.486 -3.422 -1.115 1.00 97.56 225 THR A O 1
ATOM 1729 N N . CYS A 1 226 ? -11.759 -4.989 0.302 1.00 97.62 226 CYS A N 1
ATOM 1730 C CA . CYS A 1 226 ? -10.365 -4.555 0.302 1.00 97.62 226 CYS A CA 1
ATOM 1731 C C . CYS A 1 226 ? -9.695 -4.687 -1.074 1.00 97.62 226 CYS A C 1
ATOM 1733 O O . CYS A 1 226 ? -8.902 -3.825 -1.452 1.00 97.62 226 CYS A O 1
ATOM 1735 N N . LEU A 1 227 ? -10.046 -5.702 -1.871 1.00 96.12 227 LEU A N 1
ATOM 1736 C CA . LEU A 1 227 ? -9.601 -5.810 -3.267 1.00 96.12 227 LEU A CA 1
ATOM 1737 C C . LEU A 1 227 ? -10.181 -4.688 -4.137 1.00 96.12 227 LEU A C 1
ATOM 1739 O O . LEU A 1 227 ? -9.474 -4.117 -4.971 1.00 96.12 227 LEU A O 1
ATOM 1743 N N . ALA A 1 228 ? -11.462 -4.353 -3.958 1.00 95.69 228 ALA A N 1
ATOM 1744 C CA . ALA A 1 228 ? -12.089 -3.235 -4.659 1.00 95.69 228 ALA A CA 1
ATOM 1745 C C . ALA A 1 228 ? -11.469 -1.890 -4.246 1.00 95.69 228 ALA A C 1
ATOM 1747 O O . ALA A 1 228 ? -11.161 -1.067 -5.111 1.00 95.69 228 ALA A O 1
ATOM 1748 N N . PHE A 1 229 ? -11.207 -1.710 -2.953 1.00 97.56 229 PHE A N 1
ATOM 1749 C CA . PHE A 1 229 ? -10.503 -0.561 -2.397 1.00 97.56 229 PHE A CA 1
ATOM 1750 C C . PHE A 1 229 ? -9.085 -0.419 -2.971 1.00 97.56 229 PHE A C 1
ATOM 1752 O O . PHE A 1 229 ? -8.738 0.650 -3.471 1.00 97.56 229 PHE A O 1
ATOM 1759 N N . ALA A 1 230 ? -8.300 -1.502 -3.014 1.00 96.88 230 ALA A N 1
ATOM 1760 C CA . ALA A 1 230 ? -6.965 -1.509 -3.613 1.00 96.88 230 ALA A CA 1
ATOM 1761 C C . ALA A 1 230 ? -6.990 -1.022 -5.072 1.00 96.88 230 ALA A C 1
ATOM 1763 O O . ALA A 1 230 ? -6.199 -0.160 -5.452 1.00 96.88 230 ALA A O 1
ATOM 1764 N N . ARG A 1 231 ? -7.956 -1.502 -5.870 1.00 94.56 231 ARG A N 1
ATOM 1765 C CA . ARG A 1 231 ? -8.137 -1.053 -7.261 1.00 94.56 231 ARG A CA 1
ATOM 1766 C C . ARG A 1 231 ? -8.482 0.432 -7.357 1.00 94.56 231 ARG A C 1
ATOM 1768 O O . ARG A 1 231 ? -7.939 1.111 -8.220 1.00 94.56 231 ARG A O 1
ATOM 1775 N N . ARG A 1 232 ? -9.348 0.949 -6.477 1.00 96.19 232 ARG A N 1
ATOM 1776 C CA . ARG A 1 232 ? -9.681 2.386 -6.435 1.00 96.19 232 ARG A CA 1
ATOM 1777 C C . ARG A 1 232 ? -8.477 3.261 -6.083 1.00 96.19 232 ARG A C 1
ATOM 1779 O O . ARG A 1 232 ? -8.413 4.394 -6.541 1.00 96.19 232 ARG A O 1
ATOM 1786 N N . LEU A 1 233 ? -7.520 2.737 -5.318 1.00 96.38 233 LEU A N 1
ATOM 1787 C CA . LEU A 1 233 ? -6.253 3.409 -5.014 1.00 96.38 233 LEU A CA 1
ATOM 1788 C C . LEU A 1 233 ? -5.187 3.290 -6.121 1.00 96.38 233 LEU A C 1
ATOM 1790 O O . LEU A 1 233 ? -4.068 3.756 -5.909 1.00 96.38 233 LEU A O 1
ATOM 1794 N N . ASP A 1 234 ? -5.491 2.650 -7.256 1.00 94.56 234 ASP A N 1
ATOM 1795 C CA . ASP A 1 234 ? -4.506 2.275 -8.287 1.00 94.56 234 ASP A CA 1
ATOM 1796 C C . ASP A 1 234 ? -3.362 1.402 -7.721 1.00 94.56 234 ASP A C 1
ATOM 1798 O O . ASP A 1 234 ? -2.183 1.535 -8.059 1.00 94.56 234 ASP A O 1
ATOM 1802 N N . LYS A 1 235 ? -3.719 0.503 -6.793 1.00 95.88 235 LYS A N 1
ATOM 1803 C CA . LYS A 1 235 ? -2.815 -0.472 -6.175 1.00 95.88 235 LYS A CA 1
ATOM 1804 C C . LYS A 1 235 ? -3.100 -1.887 -6.663 1.00 95.88 235 LYS A C 1
ATOM 1806 O O . LYS A 1 235 ? -4.232 -2.266 -6.964 1.00 95.88 235 LYS A O 1
ATOM 1811 N N . VAL A 1 236 ? -2.048 -2.698 -6.688 1.00 95.69 236 VAL A N 1
ATOM 1812 C CA . VAL A 1 236 ? -2.113 -4.138 -6.941 1.00 95.69 236 VAL A CA 1
ATOM 1813 C C . VAL A 1 236 ? -2.300 -4.836 -5.597 1.00 95.69 236 VAL A C 1
ATOM 1815 O O . VAL A 1 236 ? -1.336 -5.043 -4.861 1.00 95.69 236 VAL A O 1
ATOM 1818 N N . GLY A 1 237 ? -3.555 -5.149 -5.273 1.00 96.00 237 GLY A N 1
ATOM 1819 C CA . GLY A 1 237 ? -3.922 -5.905 -4.077 1.00 96.00 237 GLY A CA 1
ATOM 1820 C C . GLY A 1 237 ? -3.621 -7.392 -4.247 1.00 96.00 237 GLY A C 1
ATOM 1821 O O . GLY A 1 237 ? -4.162 -8.019 -5.157 1.00 96.00 237 GLY A O 1
ATOM 1822 N N . VAL A 1 238 ? -2.782 -7.955 -3.379 1.00 95.81 238 VAL A N 1
ATOM 1823 C CA . VAL A 1 238 ? -2.445 -9.385 -3.370 1.00 95.81 238 VAL A CA 1
ATOM 1824 C C . VAL A 1 238 ? -2.936 -10.021 -2.078 1.00 95.81 238 VAL A C 1
ATOM 1826 O O . VAL A 1 238 ? -2.706 -9.481 -1.001 1.00 95.81 238 VAL A O 1
ATOM 1829 N N . LEU A 1 239 ? -3.639 -11.150 -2.172 1.00 96.06 239 LEU A N 1
ATOM 1830 C CA . LEU A 1 239 ? -4.130 -11.850 -0.986 1.00 96.06 239 LEU A CA 1
ATOM 1831 C C . LEU A 1 239 ? -3.006 -12.668 -0.353 1.00 96.06 239 LEU A C 1
ATOM 1833 O O . LEU A 1 239 ? -2.396 -13.508 -1.015 1.00 96.06 239 LEU A O 1
ATOM 1837 N N . ALA A 1 240 ? -2.789 -12.450 0.937 1.00 95.19 240 ALA A N 1
ATOM 1838 C CA . ALA A 1 240 ? -1.888 -13.217 1.779 1.00 95.19 240 ALA A CA 1
ATOM 1839 C C . ALA A 1 240 ? -2.676 -13.881 2.915 1.00 95.19 240 ALA A C 1
ATOM 1841 O O . ALA A 1 240 ? -3.709 -13.372 3.350 1.00 95.19 240 ALA A O 1
ATOM 1842 N N . GLY A 1 241 ? -2.183 -15.019 3.399 1.00 94.38 241 GLY A N 1
ATOM 1843 C CA . GLY A 1 241 ? -2.572 -15.536 4.710 1.00 94.38 241 GLY A CA 1
ATOM 1844 C C . GLY A 1 241 ? -1.690 -14.936 5.802 1.00 94.38 241 GLY A C 1
ATOM 1845 O O . GLY A 1 241 ? -0.627 -14.379 5.512 1.00 94.38 241 GLY A O 1
ATOM 1846 N N . VAL A 1 242 ? -2.110 -15.083 7.055 1.00 94.50 242 VAL A N 1
ATOM 1847 C CA . VAL A 1 242 ? -1.302 -14.678 8.207 1.00 94.50 242 VAL A CA 1
ATOM 1848 C C . VAL A 1 242 ? -0.064 -15.573 8.315 1.00 94.50 242 VAL A C 1
ATOM 1850 O O . VAL A 1 242 ? -0.162 -16.789 8.483 1.00 94.50 242 VAL A O 1
ATOM 1853 N N . CYS A 1 243 ? 1.116 -14.969 8.190 1.00 92.19 243 CYS A N 1
ATOM 1854 C CA . CYS A 1 243 ? 2.405 -15.587 8.486 1.00 92.19 243 CYS A CA 1
ATOM 1855 C C . CYS A 1 243 ? 3.482 -14.516 8.686 1.00 92.19 243 CYS A C 1
ATOM 1857 O O . CYS A 1 243 ? 3.321 -13.388 8.221 1.00 92.19 243 CYS A O 1
ATOM 1859 N N . ASP A 1 244 ? 4.607 -14.894 9.295 1.00 86.19 244 ASP A N 1
ATOM 1860 C CA . ASP A 1 244 ? 5.736 -13.989 9.529 1.00 86.19 244 ASP A CA 1
ATOM 1861 C C . ASP A 1 244 ? 6.208 -13.322 8.229 1.00 86.19 244 ASP A C 1
ATOM 1863 O O . ASP A 1 244 ? 6.629 -13.991 7.278 1.00 86.19 244 ASP A O 1
ATOM 1867 N N . GLY A 1 245 ? 6.108 -11.990 8.185 1.00 84.56 245 GLY A N 1
ATOM 1868 C CA . GLY A 1 245 ? 6.508 -11.172 7.039 1.00 84.56 245 GLY A CA 1
ATOM 1869 C C . GLY A 1 245 ? 5.667 -11.371 5.770 1.00 84.56 245 GLY A C 1
ATOM 1870 O O . GLY A 1 245 ? 6.111 -10.981 4.686 1.00 84.56 245 GLY A O 1
ATOM 1871 N N . PHE A 1 246 ? 4.491 -11.997 5.885 1.00 93.44 246 PHE A N 1
ATOM 1872 C CA . PHE A 1 246 ? 3.528 -12.213 4.801 1.00 93.44 246 PHE A CA 1
ATOM 1873 C C . PHE A 1 246 ? 4.184 -12.748 3.514 1.00 93.44 246 PHE A C 1
ATOM 1875 O O . PHE A 1 246 ? 4.718 -13.861 3.504 1.00 93.44 246 PHE A O 1
ATOM 1882 N N . ILE A 1 247 ? 4.140 -11.980 2.420 1.00 93.62 247 ILE A N 1
ATOM 1883 C CA . ILE A 1 247 ? 4.733 -12.359 1.134 1.00 93.62 247 ILE A CA 1
ATOM 1884 C C . ILE A 1 247 ? 6.067 -11.630 0.943 1.00 93.62 247 ILE A C 1
ATOM 1886 O O . ILE A 1 247 ? 7.114 -12.271 0.835 1.00 93.62 247 ILE A O 1
ATOM 1890 N N . GLY A 1 248 ? 6.040 -10.298 0.894 1.00 90.75 248 GLY A N 1
ATOM 1891 C CA . GLY A 1 248 ? 7.174 -9.462 0.515 1.00 90.75 248 GLY A CA 1
ATOM 1892 C C . GLY A 1 248 ? 8.336 -9.563 1.493 1.00 90.75 248 GLY A C 1
ATOM 1893 O O . GLY A 1 248 ? 9.445 -9.924 1.094 1.00 90.75 248 GLY A O 1
ATOM 1894 N N . ASN A 1 249 ? 8.081 -9.312 2.779 1.00 90.56 249 ASN A N 1
ATOM 1895 C CA . ASN A 1 249 ? 9.129 -9.343 3.803 1.00 90.56 249 ASN A CA 1
ATOM 1896 C C . ASN A 1 249 ? 9.682 -10.760 3.993 1.00 90.56 249 ASN A C 1
ATOM 1898 O O . ASN A 1 249 ? 10.884 -10.940 4.175 1.00 90.56 249 ASN A O 1
ATOM 1902 N N . ARG A 1 250 ? 8.833 -11.783 3.859 1.00 91.62 250 ARG A N 1
ATOM 1903 C CA . ARG A 1 250 ? 9.254 -13.185 3.912 1.00 91.62 250 ARG A CA 1
ATOM 1904 C C . ARG A 1 250 ? 10.213 -13.558 2.778 1.00 91.62 250 ARG A C 1
ATOM 1906 O O . ARG A 1 250 ? 11.217 -14.226 3.018 1.00 91.62 250 ARG A O 1
ATOM 1913 N N . ILE A 1 251 ? 9.938 -13.125 1.545 1.00 92.56 251 ILE A N 1
ATOM 1914 C CA . ILE A 1 251 ? 10.859 -13.314 0.409 1.00 92.56 251 ILE A CA 1
ATOM 1915 C C . ILE A 1 251 ? 12.151 -12.524 0.641 1.00 92.56 251 ILE A C 1
ATOM 1917 O O . ILE A 1 251 ? 13.244 -13.067 0.451 1.00 92.56 251 ILE A O 1
ATOM 1921 N N . LEU A 1 252 ? 12.029 -11.268 1.084 1.00 89.50 252 LEU A N 1
ATOM 1922 C CA . LEU A 1 252 ? 13.166 -10.395 1.359 1.00 89.50 252 LEU A CA 1
ATOM 1923 C C . LEU A 1 252 ? 14.104 -11.014 2.397 1.00 89.50 252 LEU A C 1
ATOM 1925 O O . LEU A 1 252 ? 15.306 -11.048 2.163 1.00 89.50 252 LEU A O 1
ATOM 1929 N N . PHE A 1 253 ? 13.568 -11.583 3.477 1.00 88.31 253 PHE A N 1
ATOM 1930 C CA . PHE A 1 253 ? 14.340 -12.264 4.516 1.00 88.31 253 PHE A CA 1
ATOM 1931 C C . PHE A 1 253 ? 15.216 -13.397 3.956 1.00 88.31 253 PHE A C 1
ATOM 1933 O O . PHE A 1 253 ? 16.397 -13.514 4.285 1.00 88.31 253 PHE A O 1
ATOM 1940 N N . HIS A 1 254 ? 14.669 -14.229 3.066 1.00 90.38 254 HIS A N 1
ATOM 1941 C CA . HIS A 1 254 ? 15.426 -15.339 2.486 1.00 90.38 254 HIS A CA 1
ATOM 1942 C C . HIS A 1 254 ? 16.533 -14.878 1.539 1.00 90.38 254 HIS A C 1
ATOM 1944 O O . HIS A 1 254 ? 17.628 -15.441 1.568 1.00 90.38 254 HIS A O 1
ATOM 1950 N N . TYR A 1 255 ? 16.260 -13.868 0.714 1.00 88.56 255 TYR A N 1
ATOM 1951 C CA . TYR A 1 255 ? 17.278 -13.281 -0.153 1.00 88.56 255 TYR A CA 1
ATOM 1952 C C . TYR A 1 255 ? 18.353 -12.557 0.668 1.00 88.56 255 TYR A C 1
ATOM 1954 O O . TYR A 1 255 ? 19.545 -12.736 0.418 1.00 88.56 255 TYR A O 1
ATOM 1962 N N . ARG A 1 256 ? 17.942 -11.834 1.714 1.00 88.44 256 ARG A N 1
ATOM 1963 C CA . ARG A 1 256 ? 18.830 -11.142 2.647 1.00 88.44 256 ARG A CA 1
ATOM 1964 C C . ARG A 1 256 ? 19.838 -12.092 3.279 1.00 88.44 256 ARG A C 1
ATOM 1966 O O . ARG A 1 256 ? 21.032 -11.834 3.228 1.00 88.44 256 ARG A O 1
ATOM 1973 N N . LYS A 1 257 ? 19.365 -13.245 3.745 1.00 91.25 257 LYS A N 1
ATOM 1974 C CA . LYS A 1 257 ? 20.220 -14.297 4.297 1.00 91.25 257 LYS A CA 1
ATOM 1975 C C . LYS A 1 257 ? 21.336 -14.733 3.339 1.00 91.25 257 LYS A C 1
ATOM 1977 O O . LYS A 1 257 ? 22.427 -15.054 3.790 1.00 91.25 257 LYS A O 1
ATOM 1982 N N . GLN A 1 258 ? 21.080 -14.768 2.029 1.00 93.75 258 GLN A N 1
ATOM 1983 C CA . GLN A 1 258 ? 22.121 -15.115 1.052 1.00 93.75 258 GLN A CA 1
ATOM 1984 C C . GLN A 1 258 ? 23.137 -13.988 0.877 1.00 93.75 258 GLN A C 1
ATOM 1986 O O . GLN A 1 258 ? 24.329 -14.248 0.765 1.00 93.75 258 GLN A O 1
ATOM 1991 N N . VAL A 1 259 ? 22.663 -12.743 0.877 1.00 92.81 259 VAL A N 1
ATOM 1992 C CA . VAL A 1 259 ? 23.514 -11.552 0.814 1.00 92.81 259 VAL A CA 1
ATOM 1993 C C . VAL A 1 259 ? 24.435 -11.467 2.038 1.00 92.81 259 VAL A C 1
ATOM 1995 O O . VAL A 1 259 ? 25.610 -11.140 1.889 1.00 92.81 259 VAL A O 1
ATOM 1998 N N . ASP A 1 260 ? 23.935 -11.826 3.223 1.00 91.19 260 ASP A N 1
ATOM 1999 C CA . ASP A 1 260 ? 24.741 -11.898 4.447 1.00 91.19 260 ASP A CA 1
ATOM 2000 C C . ASP A 1 260 ? 25.830 -12.976 4.356 1.00 91.19 260 ASP A C 1
ATOM 2002 O O . ASP A 1 260 ? 26.976 -12.712 4.706 1.00 91.19 260 ASP A O 1
ATOM 2006 N N . TYR A 1 261 ? 25.522 -14.156 3.807 1.00 95.50 261 TYR A N 1
ATOM 2007 C CA . TYR A 1 261 ? 26.537 -15.194 3.589 1.00 95.50 261 TYR A CA 1
ATOM 2008 C C . TYR A 1 261 ? 27.631 -14.769 2.608 1.00 95.50 261 TYR A C 1
ATOM 2010 O O . TYR A 1 261 ? 28.799 -15.049 2.846 1.00 95.50 261 TYR A O 1
ATOM 2018 N N . MET A 1 262 ? 27.291 -14.031 1.549 1.00 95.12 262 MET A N 1
ATOM 2019 C CA . MET A 1 262 ? 28.303 -13.492 0.630 1.00 95.12 262 MET A CA 1
ATOM 2020 C C . MET A 1 262 ? 29.250 -12.511 1.334 1.00 95.12 262 MET A C 1
ATOM 2022 O O . MET A 1 262 ? 30.446 -12.496 1.043 1.00 95.12 262 MET A O 1
ATOM 2026 N N . LEU A 1 263 ? 28.724 -11.712 2.267 1.00 94.44 263 LEU A N 1
ATOM 2027 C CA . LEU A 1 263 ? 29.529 -10.814 3.093 1.00 94.44 263 LEU A CA 1
ATOM 2028 C C . LEU A 1 263 ? 30.441 -11.601 4.049 1.00 94.44 263 LEU A C 1
ATOM 2030 O O . LEU A 1 263 ? 31.615 -11.265 4.186 1.00 94.44 263 LEU A O 1
ATOM 2034 N N . GLU A 1 264 ? 29.927 -12.666 4.675 1.00 95.19 264 GLU A N 1
ATOM 2035 C CA . GLU A 1 264 ? 30.712 -13.572 5.530 1.00 95.19 264 GLU A CA 1
ATOM 2036 C C . GLU A 1 264 ? 31.831 -14.292 4.755 1.00 95.19 264 GLU A C 1
ATOM 2038 O O . GLU A 1 264 ? 32.925 -14.476 5.291 1.00 95.19 264 GLU A O 1
ATOM 2043 N N . ASP A 1 265 ? 31.592 -14.625 3.485 1.00 96.62 265 ASP A N 1
ATOM 2044 C CA . ASP A 1 265 ? 32.568 -15.245 2.579 1.00 96.62 265 ASP A CA 1
ATOM 2045 C C . ASP A 1 265 ? 33.617 -14.249 2.031 1.00 96.62 265 ASP A C 1
ATOM 2047 O O . ASP A 1 265 ? 34.565 -14.652 1.352 1.00 96.62 265 ASP A O 1
ATOM 2051 N N . GLY A 1 266 ? 33.487 -12.954 2.348 1.00 96.62 266 GLY A N 1
ATOM 2052 C CA . GLY A 1 266 ? 34.489 -11.922 2.068 1.00 96.62 266 GLY A CA 1
ATOM 2053 C C . GLY A 1 266 ? 34.176 -10.978 0.905 1.00 96.62 266 GLY A C 1
ATOM 2054 O O . GLY A 1 266 ? 35.043 -10.180 0.548 1.00 96.62 266 GLY A O 1
ATOM 2055 N N . ALA A 1 267 ? 32.977 -11.034 0.318 1.00 97.31 267 ALA A N 1
ATOM 2056 C CA . ALA A 1 267 ? 32.547 -10.028 -0.654 1.00 97.31 267 ALA A CA 1
ATOM 2057 C C . ALA A 1 267 ? 32.222 -8.700 0.043 1.00 97.31 267 ALA A C 1
ATOM 2059 O O . ALA A 1 267 ? 31.658 -8.678 1.136 1.00 97.31 267 ALA A O 1
ATOM 2060 N N . MET A 1 268 ? 32.524 -7.573 -0.597 1.00 97.25 268 MET A N 1
ATOM 2061 C CA . MET A 1 268 ? 32.208 -6.257 -0.045 1.00 97.25 268 MET A CA 1
ATOM 2062 C C . MET A 1 268 ? 30.766 -5.835 -0.384 1.00 97.25 268 MET A C 1
ATOM 2064 O O . MET A 1 268 ? 30.265 -6.160 -1.465 1.00 97.25 268 MET A O 1
ATOM 2068 N N . PRO A 1 269 ? 30.090 -5.036 0.471 1.00 95.38 269 PRO A N 1
ATOM 2069 C CA . PRO A 1 269 ? 28.700 -4.625 0.243 1.00 95.38 269 PRO A CA 1
ATOM 2070 C C . PRO A 1 269 ? 28.437 -3.993 -1.133 1.00 95.38 269 PRO A C 1
ATOM 2072 O O . PRO A 1 269 ? 27.451 -4.318 -1.790 1.00 95.38 269 PRO A O 1
ATOM 2075 N N . TRP A 1 270 ? 29.341 -3.131 -1.613 1.00 96.25 270 TRP A N 1
ATOM 2076 C CA . TRP A 1 270 ? 29.199 -2.478 -2.920 1.00 96.25 270 TRP A CA 1
ATOM 2077 C C . TRP A 1 270 ? 29.415 -3.426 -4.105 1.00 96.25 270 TRP A C 1
ATOM 2079 O O . TRP A 1 270 ? 28.875 -3.169 -5.177 1.00 96.25 270 TRP A O 1
ATOM 2089 N N . GLU A 1 271 ? 30.184 -4.507 -3.936 1.00 97.19 271 GLU A N 1
ATOM 2090 C CA . GLU A 1 271 ? 30.375 -5.524 -4.979 1.00 97.19 271 GLU A CA 1
ATOM 2091 C C . GLU A 1 271 ? 29.086 -6.318 -5.173 1.00 97.19 271 GLU A C 1
ATOM 2093 O O . GLU A 1 271 ? 28.651 -6.540 -6.304 1.00 97.19 271 GLU A O 1
ATOM 2098 N N . ILE A 1 272 ? 28.435 -6.675 -4.062 1.00 96.19 272 ILE A N 1
ATOM 2099 C CA . ILE A 1 272 ? 27.133 -7.339 -4.078 1.00 96.19 272 ILE A CA 1
ATOM 2100 C C . ILE A 1 272 ? 26.083 -6.401 -4.682 1.00 96.19 272 ILE A C 1
ATOM 2102 O O . ILE A 1 272 ? 25.377 -6.794 -5.610 1.00 96.19 272 ILE A O 1
ATOM 2106 N N . ASP A 1 273 ? 26.011 -5.149 -4.227 1.00 96.25 273 ASP A N 1
ATOM 2107 C CA . ASP A 1 273 ? 25.070 -4.166 -4.771 1.00 96.25 273 ASP A CA 1
ATOM 2108 C C . ASP A 1 273 ? 25.248 -3.973 -6.278 1.00 96.25 273 ASP A C 1
ATOM 2110 O O . ASP A 1 273 ? 24.278 -4.070 -7.031 1.00 96.25 273 ASP A O 1
ATOM 2114 N N . GLN A 1 274 ? 26.486 -3.786 -6.741 1.00 97.12 274 GLN A N 1
ATOM 2115 C CA . GLN A 1 274 ? 26.784 -3.619 -8.161 1.00 97.12 274 GLN A CA 1
ATOM 2116 C C . GLN A 1 274 ? 26.414 -4.863 -8.979 1.00 97.12 274 GLN A C 1
ATOM 2118 O O . GLN A 1 274 ? 25.872 -4.730 -10.081 1.00 97.12 274 GLN A O 1
ATOM 2123 N N . ALA A 1 275 ? 26.684 -6.065 -8.465 1.00 96.25 275 ALA A N 1
ATOM 2124 C CA . ALA A 1 275 ? 26.325 -7.310 -9.137 1.00 96.25 275 ALA A CA 1
ATOM 2125 C C . ALA A 1 275 ? 24.801 -7.452 -9.285 1.00 96.25 275 ALA A C 1
ATOM 2127 O O . ALA A 1 275 ? 24.309 -7.807 -10.358 1.00 96.25 275 ALA A O 1
ATOM 2128 N N . MET A 1 276 ? 24.043 -7.117 -8.239 1.00 95.56 276 MET A N 1
ATOM 2129 C CA . MET A 1 276 ? 22.581 -7.213 -8.234 1.00 95.56 276 MET A CA 1
ATOM 2130 C C . MET A 1 276 ? 21.915 -6.125 -9.088 1.00 95.56 276 MET A C 1
ATOM 2132 O O . MET A 1 276 ? 20.948 -6.403 -9.801 1.00 95.56 276 MET A O 1
ATOM 2136 N N . GLU A 1 277 ? 22.456 -4.905 -9.088 1.00 96.25 277 GLU A N 1
ATOM 2137 C CA . GLU A 1 277 ? 22.032 -3.831 -9.995 1.00 96.25 277 GLU A CA 1
ATOM 2138 C C . GLU A 1 277 ? 22.318 -4.208 -11.459 1.00 96.25 277 GLU A C 1
ATOM 2140 O O . GLU A 1 277 ? 21.444 -4.078 -12.317 1.00 96.25 277 GLU A O 1
ATOM 2145 N N . SER A 1 278 ? 23.490 -4.790 -11.741 1.00 96.44 278 SER A N 1
ATOM 2146 C CA . SER A 1 278 ? 23.850 -5.282 -13.083 1.00 96.44 278 SER A CA 1
ATOM 2147 C C . SER A 1 278 ? 22.960 -6.438 -13.547 1.00 96.44 278 SER A C 1
ATOM 2149 O O . SER A 1 278 ? 22.670 -6.564 -14.738 1.00 96.44 278 SER A O 1
ATOM 2151 N N . PHE A 1 279 ? 22.496 -7.273 -12.615 1.00 94.44 279 PHE A N 1
ATOM 2152 C CA . PHE A 1 279 ? 21.515 -8.323 -12.887 1.00 94.44 279 PHE A CA 1
ATOM 2153 C C . PHE A 1 279 ? 20.133 -7.756 -13.261 1.00 94.44 279 PHE A C 1
ATOM 2155 O O . PHE A 1 279 ? 19.382 -8.395 -14.000 1.00 94.44 279 PHE A O 1
ATOM 2162 N N . GLY A 1 280 ? 19.810 -6.544 -12.800 1.00 93.19 280 GLY A N 1
ATOM 2163 C CA . GLY A 1 280 ? 18.588 -5.820 -13.147 1.00 93.19 280 GLY A CA 1
ATOM 2164 C C . GLY A 1 280 ? 17.722 -5.404 -11.958 1.00 93.19 280 GLY A C 1
ATOM 2165 O O . GLY A 1 280 ? 16.579 -4.997 -12.171 1.00 93.19 280 GLY A O 1
ATOM 2166 N N . MET A 1 281 ? 18.215 -5.506 -10.718 1.00 93.19 281 MET A N 1
ATOM 2167 C CA . MET A 1 281 ? 17.533 -4.897 -9.571 1.00 93.19 281 MET A CA 1
ATOM 2168 C C . MET A 1 281 ? 17.615 -3.369 -9.645 1.00 93.19 281 MET A C 1
ATOM 2170 O O . MET A 1 281 ? 18.612 -2.810 -10.091 1.00 93.19 281 MET A O 1
ATOM 2174 N N . ALA A 1 282 ? 16.564 -2.683 -9.190 1.00 91.81 282 ALA A N 1
ATOM 2175 C CA . ALA A 1 282 ? 16.520 -1.219 -9.206 1.00 91.81 282 ALA A CA 1
ATOM 2176 C C . ALA A 1 282 ? 17.518 -0.576 -8.226 1.00 91.81 282 ALA A C 1
ATOM 2178 O O . ALA A 1 282 ? 17.935 0.559 -8.434 1.00 91.81 282 ALA A O 1
ATOM 2179 N N . MET A 1 283 ? 17.862 -1.289 -7.153 1.00 92.19 283 MET A N 1
ATOM 2180 C CA . MET A 1 283 ? 18.799 -0.860 -6.122 1.00 92.19 283 MET A CA 1
ATOM 2181 C C . MET A 1 283 ? 19.428 -2.095 -5.479 1.00 92.19 283 MET A C 1
ATOM 2183 O O . MET A 1 283 ? 18.739 -3.100 -5.279 1.00 92.19 283 MET A O 1
ATOM 2187 N N . GLY A 1 284 ? 20.720 -2.018 -5.168 1.00 93.81 284 GLY A N 1
ATOM 2188 C CA . GLY A 1 284 ? 21.427 -3.077 -4.457 1.00 93.81 284 GLY A CA 1
ATOM 2189 C C . GLY A 1 284 ? 20.879 -3.328 -3.040 1.00 93.81 284 GLY A C 1
ATOM 2190 O O . GLY A 1 284 ? 20.376 -2.400 -2.397 1.00 93.81 284 GLY A O 1
ATOM 2191 N N . PRO A 1 285 ? 20.942 -4.576 -2.538 1.00 92.25 285 PRO A N 1
ATOM 2192 C CA . PRO A 1 285 ? 20.404 -4.956 -1.232 1.00 92.25 285 PRO A CA 1
ATOM 2193 C C . PRO A 1 285 ? 20.927 -4.126 -0.056 1.00 92.25 285 PRO A C 1
ATOM 2195 O O . PRO A 1 285 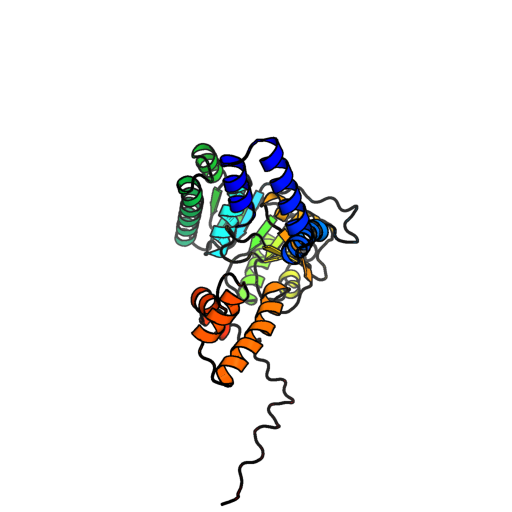? 20.147 -3.820 0.844 1.00 92.25 285 PRO A O 1
ATOM 2198 N N . PHE A 1 286 ? 22.212 -3.763 -0.026 1.00 92.19 286 PHE A N 1
ATOM 2199 C CA . PHE A 1 286 ? 22.776 -2.997 1.087 1.00 92.19 286 PHE A CA 1
ATOM 2200 C C . PHE A 1 286 ? 22.324 -1.542 1.063 1.00 92.19 286 PHE A C 1
ATOM 2202 O O . PHE A 1 286 ? 21.885 -1.031 2.090 1.00 92.19 286 PHE A O 1
ATOM 2209 N N . ARG A 1 287 ? 22.285 -0.915 -0.115 1.00 91.44 287 ARG A N 1
ATOM 2210 C CA . ARG A 1 287 ? 21.656 0.404 -0.285 1.00 91.44 287 ARG A CA 1
ATOM 2211 C C . ARG A 1 287 ? 20.191 0.436 0.154 1.00 91.44 287 ARG A C 1
ATOM 2213 O O . ARG A 1 287 ? 19.780 1.389 0.814 1.00 91.44 287 ARG A O 1
ATOM 2220 N N . VAL A 1 288 ? 19.406 -0.596 -0.178 1.00 88.69 288 VAL A N 1
ATOM 2221 C CA . VAL A 1 288 ? 18.000 -0.685 0.264 1.00 88.69 288 VAL A CA 1
ATOM 2222 C C . VAL A 1 288 ? 17.911 -0.683 1.790 1.00 88.69 288 VAL A C 1
ATOM 2224 O O . VAL A 1 288 ? 17.064 0.006 2.353 1.00 88.69 288 VAL A O 1
ATOM 2227 N N . MET A 1 289 ? 18.789 -1.414 2.474 1.00 84.50 289 MET A N 1
ATOM 2228 C CA . MET A 1 289 ? 18.805 -1.436 3.936 1.00 84.50 289 MET A CA 1
ATOM 2229 C C . MET A 1 289 ? 19.229 -0.119 4.567 1.00 84.50 289 MET A C 1
ATOM 2231 O O . MET A 1 289 ? 18.628 0.290 5.557 1.00 84.50 289 MET A O 1
ATOM 2235 N N . ASP A 1 290 ? 20.236 0.552 4.008 1.00 87.62 290 ASP A N 1
ATOM 2236 C CA . ASP A 1 290 ? 20.655 1.866 4.496 1.00 87.62 290 ASP A CA 1
ATOM 2237 C C . ASP A 1 290 ? 19.483 2.851 4.451 1.00 87.62 290 ASP A C 1
ATOM 2239 O O . ASP A 1 290 ? 19.292 3.645 5.374 1.00 87.62 290 ASP A O 1
ATOM 2243 N N . GLN A 1 291 ? 18.645 2.744 3.414 1.00 81.81 291 GLN A N 1
ATOM 2244 C CA . GLN A 1 291 ? 17.434 3.543 3.276 1.00 81.81 291 GLN A CA 1
ATOM 2245 C C . GLN A 1 291 ? 16.293 3.091 4.203 1.00 81.81 291 GLN A C 1
ATOM 2247 O O . GLN A 1 291 ? 15.575 3.938 4.736 1.00 81.81 291 GLN A O 1
ATOM 2252 N N . ALA A 1 292 ? 16.107 1.782 4.399 1.00 74.19 292 ALA A N 1
ATOM 2253 C CA . ALA A 1 292 ? 15.092 1.240 5.307 1.00 74.19 292 ALA A CA 1
ATOM 2254 C C . ALA A 1 292 ? 15.423 1.512 6.788 1.00 74.19 292 ALA A C 1
ATOM 2256 O O . ALA A 1 292 ? 14.522 1.638 7.616 1.00 74.19 292 ALA A O 1
ATOM 2257 N N . GLY A 1 293 ? 16.709 1.660 7.108 1.00 65.44 293 GLY A N 1
ATOM 2258 C CA . GLY A 1 293 ? 17.223 1.900 8.446 1.00 65.44 293 GLY A CA 1
ATOM 2259 C C . GLY A 1 293 ? 17.523 0.602 9.197 1.00 65.44 293 GLY A C 1
ATOM 2260 O O . GLY A 1 293 ? 16.639 -0.209 9.467 1.00 65.44 293 GLY A O 1
ATOM 2261 N N . TRP A 1 294 ? 18.772 0.472 9.647 1.00 48.44 294 TRP A N 1
ATOM 2262 C CA . TRP A 1 294 ? 19.314 -0.656 10.422 1.00 48.44 294 TRP A CA 1
ATOM 2263 C C . TRP A 1 294 ? 18.513 -1.003 11.700 1.00 48.44 294 TRP A C 1
ATOM 2265 O O . TRP A 1 294 ? 18.602 -2.111 12.223 1.00 48.44 294 TRP A O 1
ATOM 2275 N N . ILE A 1 295 ? 17.720 -0.060 12.227 1.00 37.34 295 ILE A N 1
ATOM 2276 C CA . ILE A 1 295 ? 16.969 -0.211 13.486 1.00 37.34 295 ILE A CA 1
ATOM 2277 C C . ILE A 1 295 ? 15.692 -1.049 13.318 1.00 37.34 295 ILE A C 1
ATOM 2279 O O . ILE A 1 295 ? 15.281 -1.694 14.284 1.00 37.34 295 ILE A O 1
ATOM 2283 N N . LEU A 1 296 ? 15.077 -1.075 12.127 1.00 42.12 296 LEU A N 1
ATOM 2284 C CA . LEU A 1 296 ? 13.923 -1.950 11.878 1.00 42.12 296 LEU A CA 1
ATOM 2285 C C . LEU A 1 296 ? 14.326 -3.428 11.949 1.00 42.12 296 LEU A C 1
ATOM 2287 O O . LEU A 1 296 ? 13.561 -4.226 12.468 1.00 42.12 296 LEU A O 1
ATOM 2291 N N . ASP A 1 297 ? 15.550 -3.753 11.529 1.00 45.06 297 ASP A N 1
ATOM 2292 C CA . ASP A 1 297 ? 16.084 -5.120 11.502 1.00 45.06 297 ASP A CA 1
ATOM 2293 C C . ASP A 1 297 ? 16.539 -5.605 12.897 1.00 45.06 297 ASP A C 1
ATOM 2295 O O . ASP A 1 297 ? 16.341 -6.755 13.288 1.00 45.06 297 ASP A O 1
ATOM 2299 N N . GLY A 1 298 ? 17.091 -4.698 13.715 1.00 35.88 298 GLY A N 1
ATOM 2300 C CA . GLY A 1 298 ? 17.580 -5.020 15.062 1.00 35.88 298 GLY A CA 1
ATOM 2301 C C . GLY A 1 298 ? 16.519 -5.031 16.175 1.00 35.88 298 GLY A C 1
ATOM 2302 O O . GLY A 1 298 ? 16.741 -5.656 17.213 1.00 35.88 298 GLY A O 1
ATOM 2303 N N . ARG A 1 299 ? 15.379 -4.338 16.006 1.00 34.41 299 ARG A N 1
ATOM 2304 C CA . ARG A 1 299 ? 14.287 -4.300 17.007 1.00 34.41 299 ARG A CA 1
ATOM 2305 C C . ARG A 1 299 ? 13.188 -5.334 16.769 1.00 34.41 299 ARG A C 1
ATOM 2307 O O . ARG A 1 299 ? 12.489 -5.665 17.724 1.00 34.41 299 ARG A O 1
ATOM 2314 N N . THR A 1 300 ? 13.088 -5.925 15.577 1.00 38.81 300 THR A N 1
ATOM 2315 C CA . THR A 1 300 ? 12.326 -7.165 15.333 1.00 38.81 300 THR A CA 1
ATOM 2316 C C . THR A 1 300 ? 13.087 -8.380 15.873 1.00 38.81 300 THR A C 1
ATOM 2318 O O . THR A 1 300 ? 13.363 -9.350 15.165 1.00 38.81 300 THR A O 1
ATOM 2321 N N . GLY A 1 301 ? 13.430 -8.335 17.164 1.00 32.38 301 GLY A N 1
ATOM 2322 C CA . GLY A 1 301 ? 14.081 -9.394 17.939 1.00 32.38 301 GLY A CA 1
ATOM 2323 C C . GLY A 1 301 ? 13.222 -10.651 18.136 1.00 32.38 301 GLY A C 1
ATOM 2324 O O . GLY A 1 301 ? 13.277 -11.272 19.192 1.00 32.38 301 GLY A O 1
ATOM 2325 N N . SER A 1 302 ? 12.437 -11.034 17.131 1.00 30.56 302 SER A N 1
ATOM 2326 C CA . SER A 1 302 ? 11.628 -12.252 17.069 1.00 30.56 302 SER A CA 1
ATOM 2327 C C . SER A 1 302 ? 11.737 -12.977 15.716 1.00 30.56 302 SER A C 1
ATOM 2329 O O . SER A 1 302 ? 10.890 -13.801 15.400 1.00 30.56 302 SER A O 1
ATOM 2331 N N . GLY A 1 303 ? 12.795 -12.725 14.930 1.00 29.50 303 GLY A N 1
ATOM 2332 C CA . GLY A 1 303 ? 13.111 -13.489 13.708 1.00 29.50 303 GLY A CA 1
ATOM 2333 C C . GLY A 1 303 ? 14.442 -14.251 13.741 1.00 29.50 303 GLY A C 1
ATOM 2334 O O . GLY A 1 303 ? 14.594 -15.273 13.071 1.00 29.50 303 GLY A O 1
ATOM 2335 N N . PHE A 1 304 ? 15.399 -13.837 14.580 1.00 34.31 304 PHE A N 1
ATOM 2336 C CA . PHE A 1 304 ? 16.659 -14.563 14.785 1.00 34.31 304 PHE A CA 1
ATOM 2337 C C . PHE A 1 304 ? 16.483 -15.722 15.777 1.00 34.31 304 PHE A C 1
ATOM 2339 O O . PHE A 1 304 ? 17.188 -15.861 16.778 1.00 34.31 304 PHE A O 1
ATOM 2346 N N . GLY A 1 305 ? 15.522 -16.594 15.476 1.00 25.94 305 GLY A N 1
ATOM 2347 C CA . GLY A 1 305 ? 15.421 -17.915 16.068 1.00 25.94 305 GLY A CA 1
ATOM 2348 C C . GLY A 1 305 ? 16.568 -18.778 15.564 1.00 25.94 305 GLY A C 1
ATOM 2349 O O . GLY A 1 305 ? 16.446 -19.497 14.573 1.00 25.94 305 GLY A O 1
ATOM 2350 N N . THR A 1 306 ? 17.693 -18.753 16.277 1.00 28.47 306 THR A N 1
ATOM 2351 C CA . THR A 1 306 ? 18.547 -19.938 16.324 1.00 28.47 306 THR A CA 1
ATOM 2352 C C . THR A 1 306 ? 17.652 -21.111 16.718 1.00 28.47 306 THR A C 1
ATOM 2354 O O . THR A 1 306 ? 17.090 -21.161 17.810 1.00 28.47 306 THR A O 1
ATOM 2357 N N . HIS A 1 307 ? 17.438 -22.045 15.797 1.00 25.67 307 HIS A N 1
ATOM 2358 C CA . HIS A 1 307 ? 16.696 -23.260 16.098 1.00 25.67 307 HIS A CA 1
ATOM 2359 C C . HIS A 1 307 ? 17.411 -23.948 17.286 1.00 25.67 307 HIS A C 1
ATOM 2361 O O . HIS A 1 307 ? 18.617 -24.188 17.185 1.00 25.67 307 HIS A O 1
ATOM 2367 N N . PRO A 1 308 ? 16.744 -24.306 18.405 1.00 27.89 308 PRO A N 1
ATOM 2368 C CA . PRO A 1 308 ? 17.416 -24.832 19.607 1.00 27.89 308 PRO A CA 1
ATOM 2369 C C . PRO A 1 308 ? 18.164 -26.169 19.421 1.00 27.89 308 PRO A C 1
ATOM 2371 O O . PRO A 1 308 ? 18.724 -26.709 20.373 1.00 27.89 308 PRO A O 1
ATOM 2374 N N . ARG A 1 309 ? 18.232 -26.708 18.196 1.00 28.59 309 ARG A N 1
ATOM 2375 C CA . ARG A 1 309 ? 19.064 -27.865 17.842 1.00 28.59 309 ARG A CA 1
ATOM 2376 C C . ARG A 1 309 ? 20.453 -27.507 17.296 1.00 28.59 309 ARG A C 1
ATOM 2378 O O . ARG A 1 309 ? 21.328 -28.362 17.368 1.00 28.59 309 ARG A O 1
ATOM 2385 N N . SER A 1 310 ? 20.708 -26.282 16.826 1.00 31.00 310 SER A N 1
ATOM 2386 C CA . SER A 1 310 ? 22.032 -25.896 16.294 1.00 31.00 310 SER A CA 1
ATOM 2387 C C . SER A 1 310 ? 22.966 -25.272 17.340 1.00 31.00 310 SER A C 1
ATOM 2389 O O . SER A 1 310 ? 2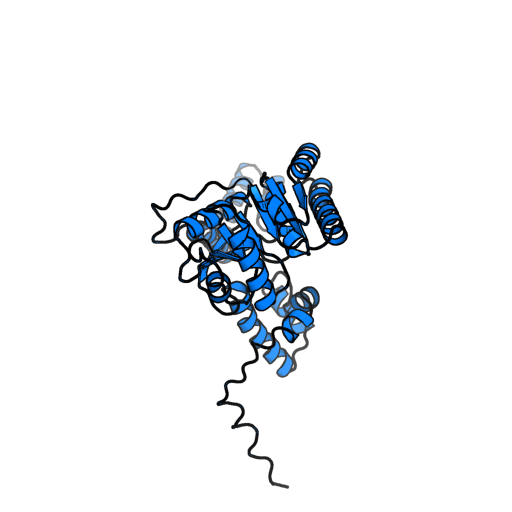4.183 -25.411 17.237 1.00 31.00 310 SER A O 1
ATOM 2391 N N . ALA A 1 311 ? 22.433 -24.681 18.415 1.00 29.27 311 ALA A N 1
ATOM 2392 C CA . ALA A 1 311 ? 23.249 -24.049 19.461 1.00 29.27 311 ALA A CA 1
ATOM 2393 C C . ALA A 1 311 ? 24.035 -25.048 20.341 1.00 29.27 311 ALA A C 1
ATOM 2395 O O . ALA A 1 311 ? 25.000 -24.668 21.007 1.00 29.27 311 ALA A O 1
ATOM 2396 N N . ARG A 1 312 ? 23.668 -26.340 20.330 1.00 27.62 312 ARG A N 1
ATOM 2397 C CA . ARG A 1 312 ? 24.367 -27.389 21.097 1.00 27.62 312 ARG A CA 1
ATOM 2398 C C . ARG A 1 312 ? 25.559 -28.001 20.350 1.00 27.62 312 ARG A C 1
ATOM 2400 O O . ARG A 1 312 ? 26.401 -28.621 20.989 1.00 27.62 312 ARG A O 1
ATOM 2407 N N . ALA A 1 313 ? 25.673 -27.782 19.037 1.00 32.31 313 ALA A N 1
ATOM 2408 C CA . ALA A 1 313 ? 26.786 -28.285 18.224 1.00 32.31 313 ALA A CA 1
ATOM 2409 C C . ALA A 1 313 ? 28.032 -27.376 18.259 1.00 32.31 313 ALA A C 1
ATOM 2411 O O . ALA A 1 313 ? 29.136 -27.837 17.994 1.00 32.31 313 ALA A O 1
ATOM 2412 N N . LEU A 1 314 ? 27.885 -26.100 18.638 1.00 34.16 314 LEU A N 1
ATOM 2413 C CA . LEU A 1 314 ? 28.962 -25.097 18.565 1.00 34.16 314 LEU A CA 1
ATOM 2414 C C . LEU A 1 314 ? 29.686 -24.834 19.902 1.00 34.16 314 LEU A C 1
ATOM 2416 O O . LEU A 1 314 ? 30.570 -23.985 19.967 1.00 34.16 314 LEU A O 1
ATOM 2420 N N . ARG A 1 315 ? 29.365 -25.574 20.975 1.00 31.50 315 ARG A N 1
ATOM 2421 C CA . ARG A 1 315 ? 30.023 -25.455 22.298 1.00 31.50 315 ARG A CA 1
ATOM 2422 C C . ARG A 1 315 ? 30.694 -26.745 22.775 1.00 31.50 315 ARG A C 1
ATOM 2424 O O . ARG A 1 315 ? 30.674 -27.052 23.963 1.00 31.50 315 ARG A O 1
ATOM 2431 N N . GLY A 1 316 ? 31.300 -27.505 21.865 1.00 33.28 316 GLY A N 1
ATOM 2432 C CA . GLY A 1 316 ? 31.911 -28.780 22.233 1.00 33.28 316 GLY A CA 1
ATOM 2433 C C . GLY A 1 316 ? 32.998 -29.285 21.298 1.00 33.28 316 GLY A C 1
ATOM 2434 O O . GLY A 1 316 ? 32.883 -30.418 20.864 1.00 33.28 316 GLY A O 1
ATOM 2435 N N . ASN A 1 317 ? 34.029 -28.487 20.986 1.00 33.72 317 ASN A N 1
ATOM 2436 C CA . ASN A 1 317 ? 35.389 -29.015 20.765 1.00 33.72 317 ASN A CA 1
ATOM 2437 C C . ASN A 1 317 ? 36.437 -27.899 20.575 1.00 33.72 317 ASN A C 1
ATOM 2439 O O . ASN A 1 317 ? 36.899 -27.616 19.475 1.00 33.72 317 ASN A O 1
ATOM 2443 N N . ARG A 1 318 ? 36.851 -27.261 21.673 1.00 36.03 318 ARG A N 1
ATOM 2444 C CA . ARG A 1 318 ? 38.171 -26.614 21.748 1.00 36.03 318 ARG A CA 1
ATOM 2445 C C . ARG A 1 318 ? 38.942 -27.224 22.910 1.00 36.03 318 ARG A C 1
ATOM 2447 O O . ARG A 1 318 ? 39.011 -26.653 23.993 1.00 36.03 318 ARG A O 1
ATOM 2454 N N . ARG A 1 319 ? 39.503 -28.409 22.676 1.00 31.27 319 ARG A N 1
ATOM 2455 C CA . ARG A 1 319 ? 40.678 -28.905 23.394 1.00 31.27 319 ARG A CA 1
ATOM 2456 C C . ARG A 1 319 ? 41.612 -29.581 22.395 1.00 31.27 319 ARG A C 1
ATOM 2458 O O . ARG A 1 319 ? 41.182 -30.483 21.690 1.00 31.27 319 ARG A O 1
ATOM 2465 N N . SER A 1 320 ? 42.862 -29.107 22.418 1.00 31.27 320 SER A N 1
ATOM 2466 C CA . SER A 1 320 ? 44.107 -29.773 22.007 1.00 31.27 320 SER A CA 1
ATOM 2467 C C . SER A 1 320 ? 44.181 -30.323 20.582 1.00 31.27 320 SER A C 1
ATOM 2469 O O . SER A 1 320 ? 43.562 -31.340 20.312 1.00 31.27 320 SER A O 1
ATOM 2471 N N . VAL A 1 321 ? 45.045 -29.750 19.739 1.00 31.81 321 VAL A N 1
ATOM 2472 C CA . VAL A 1 321 ? 46.400 -30.277 19.475 1.00 31.81 321 VAL A CA 1
ATOM 2473 C C . VAL A 1 321 ? 47.300 -29.100 19.057 1.00 31.81 321 VAL A C 1
ATOM 2475 O O . VAL A 1 321 ? 46.822 -28.157 18.433 1.00 31.81 321 VAL A O 1
ATOM 2478 N N . VAL A 1 322 ? 48.541 -29.184 19.545 1.00 38.34 322 VAL A N 1
ATOM 2479 C CA . VAL A 1 322 ? 49.772 -28.405 19.306 1.00 38.34 322 VAL A CA 1
ATOM 2480 C C . VAL A 1 322 ? 49.889 -27.771 17.922 1.00 38.34 322 VAL A C 1
ATOM 2482 O O . VAL A 1 322 ? 49.625 -28.487 16.933 1.00 38.34 322 VAL A O 1
#

Sequence (322 aa):
MRALESIEYGLSASFEEGLRNERAVFQGLRKSSQSRALRHAFFAERAVAKIPGLENTHPRDIQHLGIVGGGTMGIGIAVCALKAGFNVVLLERTLAESARARAGIEAGLQAFVERDRMTSSDHTAARQRLVTDTDYACLSTTELIIEAVFEDMEIKKEVFRQLDEHAPDGTILATNTSYLNTDEIAAVTSRPEDVIGLHFFSPAQLMRLLEIVKGEKTGSHVVATCLAFARRLDKVGVLAGVCDGFIGNRILFHYRKQVDYMLEDGAMPWEIDQAMESFGMAMGPFRVMDQAGWILDGRTGSGFGTHPRSARALRGNRRSVV

Radius of gyration: 24.38 Å; Cα contacts (8 Å, |Δi|>4): 469; chains: 1; bounding box: 71×53×71 Å

Foldseek 3Di:
DLVVVLVVCCVVDDVVVSVVSVVVSVVVLCPDPVVVVVVVVVVVLVCQLVDPPLPPFDADDFQEEEEEFLPQQSLLVLLLQLLLNHQYEYADQDPVRQVVSLVSNLVVLVVCVVVVNDPPVSSVSSNVSYHYDHDLLSQAPGQEYEYDDDQDLVVLLVVLLSCLVRHDPNRAYEYQHQFDFQQSSLVSHPCSQSYWYFHADPVNNPAQETEIEDEPNHHSNNSNNVSVVSVSSNHRYGYFYGDGRTPVHVVLVVVVVVLVVVVVVPDDQVNQQVVVVVVPDPTGNVVVDVVVDPVVVVVPVPPPPPPVVPVVVPPDDDDDDD

Solvent-accessible surface area (backbone atoms only — not comparable to full-atom values): 17506 Å² total; per-residue (Å²): 108,70,68,57,57,40,48,57,48,36,75,76,42,54,71,72,55,22,53,52,48,42,53,51,52,49,58,54,47,64,71,34,70,66,47,48,50,53,52,48,52,60,51,46,68,60,47,52,72,63,52,91,93,47,86,87,48,67,49,64,87,71,56,28,32,27,31,37,26,48,48,76,60,24,25,21,46,50,39,35,40,28,74,54,70,31,34,36,34,37,37,22,91,38,72,69,53,21,53,50,20,51,52,51,26,54,51,56,49,48,58,31,38,80,65,75,73,40,54,75,65,57,48,53,55,30,55,74,33,53,46,67,41,59,59,65,74,73,34,58,74,26,40,34,34,40,39,36,60,73,99,42,71,66,62,45,33,51,51,41,38,54,43,58,72,45,41,40,90,88,34,31,44,27,36,40,60,71,56,69,63,52,52,69,43,24,67,61,34,95,53,34,38,40,26,38,30,47,28,62,41,86,60,36,66,74,44,42,56,29,40,36,28,45,30,92,61,32,34,69,41,50,55,40,22,52,46,53,50,26,51,58,57,71,27,54,38,38,82,35,58,76,52,73,21,50,61,67,53,38,52,48,52,58,54,47,55,52,56,52,50,44,44,74,77,66,50,52,66,69,58,54,19,50,52,40,33,72,75,65,43,95,63,19,70,56,63,51,41,68,72,70,36,72,62,64,69,67,67,53,79,81,69,85,70,74,56,88,77,59,72,70,70,78,76,75,85,92,75,88,81,134

Secondary structure (DSSP, 8-state):
-HHHHHHHHHHHS-HHHHHHHHHHHHHHHHTSHHHHHHHHHHHHHHHTT--TT-TTPPPPP--EEEEE--SHHHHHHHHHHHHTT-EEEEE-SSHHHHHHHHHHHHHHHHHHHTTTSS-HHHHHHHHHTEEEESSGGGGTT-SEEEE---S-HHHHHHHHHHHHHHSPTT-EEEE--SSS-HHHHHTTSS-GGGEEEEEEPSSTTT--EEEEEE-SS--HHHHHHHHHHHHHTT-EEEEEES-TTTTHHHHHHHHHHHHHHHHHTT--HHHHHHHHHHHT-SS-HHHHHHHH-HHHHHH-TTS----TTTTTTSSS------